Protein AF-A0A952JZ31-F1 (afdb_monomer)

pLDDT: mean 76.77, std 20.34, range [33.69, 98.12]

Mean predicted aligned error: 13.12 Å

Sequence (230 aa):
MGRYNYLLAIGGAAAIFGAVGSYTHDVPVSLFDDHVITRLIFGIIGVTALRQSGGPEVTGPQRWNIPFASFILAIELVTLAHAEGTRAWGFYAATLAFWLLAWRAVDVVLAEQAPRGRAKLLSDLAVPMIFGFTLIVLWEVLARGLQIPMVILPAPSAILGKLFTSLPILGADFLQTVQGILAGYVIGCGAGILVAILIDRVPFLQRGLLPLGNLVSALPIVGVAPIMVM

Solvent-accessible surface area (backbone atoms only — not comparable to full-atom values): 13387 Å² total; per-residue (Å²): 145,70,72,67,64,58,54,51,57,54,49,53,55,54,51,54,60,58,63,62,66,75,76,74,83,86,78,94,87,88,86,70,84,83,43,64,63,58,51,50,54,52,47,57,52,48,55,62,53,62,76,54,78,80,65,81,75,80,70,69,81,72,47,58,52,43,46,52,51,27,51,52,48,50,52,52,47,46,54,57,35,68,47,89,80,84,71,56,72,67,57,58,53,49,55,53,50,36,53,54,34,46,52,53,26,42,52,58,53,65,67,51,82,47,61,92,57,72,58,32,58,50,47,69,48,46,46,60,48,55,52,51,50,49,52,52,51,50,46,34,28,47,25,44,49,68,62,46,57,64,89,82,47,59,31,57,69,60,51,53,52,46,53,70,76,38,44,74,56,56,50,50,55,48,50,54,49,51,51,52,51,53,53,50,46,54,52,49,54,50,50,51,52,53,50,51,56,50,29,76,74,30,74,67,46,40,69,58,45,54,61,50,53,61,50,57,76,68,54,58,65,83,76,50,50,64,75,78,75,112

Foldseek 3Di:
DPPVVVVVVVVVVVVLVVVLVPVPDDDDDDDAPPCPVLVSLCVVLVVVVVVPPPDDDPDDDCLVVLLVSLVVLLVVLLVVLPDDDADDPSSVVSLVSSVVSLVSNLVSLVVPPQPPDPRVVCSVVVNVVSVVSNVLSSLQNCCSNVVPDCVVRNRPVVVVVCCVVCVVVVVVVVVVVVVVCVVCVVVVVVVVVVLVVVLVVDVVSVVVVVVVVVVVVPDDPVVCVVVVVD

Structure (mmCIF, N/CA/C/O backbone):
data_AF-A0A952JZ31-F1
#
_entry.id   AF-A0A952JZ31-F1
#
loop_
_atom_site.group_PDB
_atom_site.id
_atom_site.type_symbol
_atom_site.label_atom_id
_atom_site.label_alt_id
_atom_site.label_comp_id
_atom_site.label_asym_id
_atom_site.label_entity_id
_atom_site.label_seq_id
_atom_site.pdbx_PDB_ins_code
_atom_site.Cartn_x
_atom_site.Cartn_y
_atom_site.Cartn_z
_atom_site.occupancy
_atom_site.B_iso_or_equiv
_atom_site.auth_seq_id
_atom_site.auth_comp_id
_atom_site.auth_asym_id
_atom_site.auth_atom_id
_atom_site.pdbx_PDB_model_num
ATOM 1 N N . MET A 1 1 ? 28.100 27.878 -18.340 1.00 46.34 1 MET A N 1
ATOM 2 C CA . MET A 1 1 ? 28.323 26.510 -18.871 1.00 46.34 1 MET A CA 1
ATOM 3 C C . MET A 1 1 ? 27.117 25.594 -18.593 1.00 46.34 1 MET A C 1
ATOM 5 O O . MET A 1 1 ? 27.254 24.625 -17.868 1.00 46.34 1 MET A O 1
ATOM 9 N N . GLY A 1 2 ? 25.920 25.891 -19.130 1.00 44.25 2 GLY A N 1
ATOM 10 C CA . GLY A 1 2 ? 24.690 25.137 -18.782 1.00 44.25 2 GLY A CA 1
ATOM 11 C C . GLY A 1 2 ? 23.999 24.376 -19.924 1.00 44.25 2 GLY A C 1
ATOM 12 O O . GLY A 1 2 ? 23.434 23.315 -19.691 1.00 44.25 2 GLY A O 1
ATOM 13 N N . ARG A 1 3 ? 24.045 24.880 -21.169 1.00 38.78 3 ARG A N 1
ATOM 14 C CA . ARG A 1 3 ? 23.278 24.302 -22.299 1.00 38.78 3 ARG A CA 1
ATOM 15 C C . ARG A 1 3 ? 23.917 23.063 -22.944 1.00 38.78 3 ARG A C 1
ATOM 17 O O . ARG A 1 3 ? 23.191 22.238 -23.483 1.00 38.78 3 ARG A O 1
ATOM 24 N N . TYR A 1 4 ? 25.239 22.900 -22.861 1.00 39.75 4 TYR A N 1
ATOM 25 C CA . TYR A 1 4 ? 25.950 21.787 -23.511 1.00 39.75 4 TYR A CA 1
ATOM 26 C C . TYR A 1 4 ? 25.680 20.415 -22.863 1.00 39.75 4 TYR A C 1
ATOM 28 O O . TYR A 1 4 ? 25.644 19.409 -23.567 1.00 39.75 4 TYR A O 1
ATOM 36 N N . ASN A 1 5 ? 25.398 20.361 -21.555 1.00 42.31 5 ASN A N 1
ATOM 37 C CA . ASN A 1 5 ? 25.174 19.090 -20.851 1.00 42.31 5 ASN A CA 1
ATOM 38 C C . ASN A 1 5 ? 23.834 18.425 -21.219 1.00 42.31 5 ASN A C 1
ATOM 40 O O . ASN A 1 5 ? 23.757 17.200 -21.269 1.00 42.31 5 ASN A O 1
ATOM 44 N N . TYR A 1 6 ? 22.798 19.208 -21.537 1.00 37.25 6 TYR A N 1
ATOM 45 C CA . TYR A 1 6 ? 21.509 18.667 -21.992 1.00 37.25 6 TYR A CA 1
ATOM 46 C C . TYR A 1 6 ? 21.606 18.047 -23.392 1.00 37.25 6 TYR A C 1
ATOM 48 O O . TYR A 1 6 ? 21.018 16.999 -23.645 1.00 37.25 6 TYR A O 1
ATOM 56 N N . LEU A 1 7 ? 22.400 18.648 -24.286 1.00 33.69 7 LEU A N 1
ATOM 57 C CA . LEU A 1 7 ? 22.634 18.113 -25.632 1.00 33.69 7 LEU A CA 1
ATOM 58 C C . LEU A 1 7 ? 23.419 16.792 -25.601 1.00 33.69 7 LEU A C 1
ATOM 60 O O . LEU A 1 7 ? 23.151 15.914 -26.413 1.00 33.69 7 LEU A O 1
ATOM 64 N N . LEU A 1 8 ? 24.325 16.614 -24.634 1.00 42.69 8 LEU A N 1
ATOM 65 C CA . LEU A 1 8 ? 25.026 15.345 -24.399 1.00 42.69 8 LEU A CA 1
ATOM 66 C C . LEU A 1 8 ? 24.094 14.231 -23.893 1.00 42.69 8 LEU A C 1
ATOM 68 O O . LEU A 1 8 ? 24.208 13.097 -24.353 1.00 42.69 8 LEU A O 1
ATOM 72 N N . ALA A 1 9 ? 23.142 14.541 -23.007 1.00 39.69 9 ALA A N 1
ATOM 73 C CA . ALA A 1 9 ? 22.143 13.568 -22.552 1.00 39.69 9 ALA A CA 1
ATOM 74 C C . ALA A 1 9 ? 21.222 13.107 -23.701 1.00 39.69 9 ALA A C 1
ATOM 76 O O . ALA A 1 9 ? 20.992 11.910 -23.875 1.00 39.69 9 ALA A O 1
ATOM 77 N N . ILE A 1 10 ? 20.761 14.048 -24.535 1.00 40.97 10 ILE A N 1
ATOM 78 C CA . ILE A 1 10 ? 19.937 13.762 -25.722 1.00 40.97 10 ILE A CA 1
ATOM 79 C C . ILE A 1 10 ? 20.746 12.994 -26.785 1.00 40.97 10 ILE A C 1
ATOM 81 O O . ILE A 1 10 ? 20.253 12.021 -27.355 1.00 40.97 10 ILE A O 1
ATOM 85 N N . GLY A 1 11 ? 22.008 13.373 -27.017 1.00 37.59 11 GLY A N 1
ATOM 86 C CA . GLY A 1 11 ? 22.909 12.675 -27.940 1.00 37.59 11 GLY A CA 1
ATOM 87 C C . GLY A 1 11 ? 23.225 11.239 -27.507 1.00 37.59 11 GLY A C 1
ATOM 88 O O . GLY A 1 11 ? 23.285 10.347 -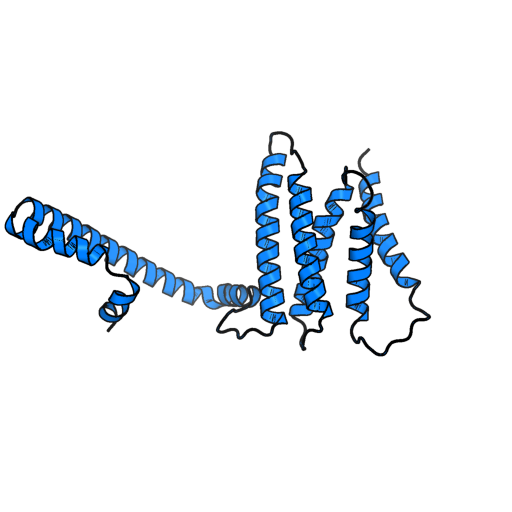28.350 1.00 37.59 11 GLY A O 1
ATOM 89 N N . GLY A 1 12 ? 23.346 10.991 -26.198 1.00 43.22 12 GLY A N 1
ATOM 90 C CA . GLY A 1 12 ? 23.489 9.645 -25.642 1.00 43.22 12 GLY A CA 1
ATOM 91 C C . GLY A 1 12 ? 22.281 8.751 -25.940 1.00 43.22 12 GLY A C 1
ATOM 92 O O . GLY A 1 12 ? 22.461 7.609 -26.354 1.00 43.22 12 GLY A O 1
ATOM 93 N N . ALA A 1 13 ? 21.060 9.281 -25.811 1.00 39.06 13 ALA A N 1
ATOM 94 C CA . ALA A 1 13 ? 19.845 8.560 -26.192 1.00 39.06 13 ALA A CA 1
ATOM 95 C C . ALA A 1 13 ? 19.803 8.260 -27.704 1.00 39.06 13 ALA A C 1
ATOM 97 O O . ALA A 1 13 ? 19.538 7.126 -28.100 1.00 39.06 13 ALA A O 1
ATOM 98 N N . ALA A 1 14 ? 20.137 9.236 -28.556 1.00 36.53 14 ALA A N 1
ATOM 99 C CA . ALA A 1 14 ? 20.157 9.053 -30.011 1.00 36.53 14 ALA A CA 1
ATOM 100 C C . ALA A 1 14 ? 21.187 8.000 -30.478 1.00 36.53 14 ALA A C 1
ATOM 102 O O . ALA A 1 14 ? 20.899 7.210 -31.377 1.00 36.53 14 ALA A O 1
ATOM 103 N N . ALA A 1 15 ? 22.362 7.938 -29.842 1.00 43.56 15 ALA A N 1
ATOM 104 C CA . ALA A 1 15 ? 23.385 6.935 -30.149 1.00 43.56 15 ALA A CA 1
ATOM 105 C C . ALA A 1 15 ? 22.935 5.497 -29.821 1.00 43.56 15 ALA A C 1
ATOM 107 O O . ALA A 1 15 ? 23.296 4.564 -30.540 1.00 43.56 15 ALA A O 1
ATOM 108 N N . ILE A 1 16 ? 22.115 5.317 -28.777 1.00 45.03 16 ILE A N 1
ATOM 109 C CA . ILE A 1 16 ? 21.536 4.015 -28.410 1.00 45.03 16 ILE A CA 1
ATOM 110 C C . ILE A 1 16 ? 20.554 3.540 -29.492 1.00 45.03 16 ILE A C 1
ATOM 112 O O . ILE A 1 16 ? 20.648 2.395 -29.928 1.00 45.03 16 ILE A O 1
ATOM 116 N N . PHE A 1 17 ? 19.682 4.423 -29.997 1.00 41.56 17 PHE A N 1
ATOM 117 C CA . PHE A 1 17 ? 18.794 4.101 -31.125 1.00 41.56 17 PHE A CA 1
ATOM 118 C C . PHE A 1 17 ? 19.568 3.758 -32.410 1.00 41.56 17 PHE A C 1
ATOM 120 O O . PHE A 1 17 ? 19.206 2.814 -33.109 1.00 41.56 17 PHE A O 1
ATOM 127 N N . GLY A 1 18 ? 20.652 4.482 -32.712 1.00 35.09 18 GLY A N 1
ATOM 128 C CA . GLY A 1 18 ? 21.471 4.226 -33.903 1.00 35.09 18 GLY A CA 1
ATOM 129 C C . GLY A 1 18 ? 22.189 2.871 -33.882 1.00 35.09 18 GLY A C 1
ATOM 130 O O . GLY A 1 18 ? 22.209 2.172 -34.892 1.00 35.09 18 GLY A O 1
ATOM 131 N N . ALA A 1 19 ? 22.736 2.470 -32.729 1.00 42.44 19 ALA A N 1
ATOM 132 C CA . ALA A 1 19 ? 23.439 1.194 -32.579 1.00 42.44 19 ALA A CA 1
ATOM 133 C C . ALA A 1 19 ? 22.511 -0.033 -32.647 1.00 42.44 19 ALA A C 1
ATOM 135 O O . ALA A 1 19 ? 22.967 -1.123 -32.974 1.00 42.44 19 ALA A O 1
ATOM 136 N N . VAL A 1 20 ? 21.217 0.133 -32.358 1.00 42.31 20 VAL A N 1
ATOM 137 C CA . VAL A 1 20 ? 20.205 -0.930 -32.466 1.00 42.31 20 VAL A CA 1
ATOM 138 C C . VAL A 1 20 ? 19.903 -1.297 -33.925 1.00 42.31 20 VAL A C 1
ATOM 140 O O . VAL A 1 20 ? 19.651 -2.463 -34.221 1.00 42.31 20 VAL A O 1
ATOM 143 N N . GLY A 1 21 ? 19.963 -0.336 -34.853 1.00 35.09 21 GLY A N 1
ATOM 144 C CA . GLY A 1 21 ? 19.580 -0.560 -36.251 1.00 35.09 21 GLY A CA 1
ATOM 145 C C . GLY A 1 21 ? 20.545 -1.433 -37.065 1.00 35.09 21 GLY A C 1
ATOM 146 O O . GLY A 1 21 ? 20.122 -2.048 -38.041 1.00 35.09 21 GLY A O 1
ATOM 147 N N . SER A 1 22 ? 21.823 -1.509 -36.683 1.00 40.97 22 SER A N 1
ATOM 148 C CA . SER A 1 22 ? 22.900 -2.068 -37.520 1.00 40.97 22 SER A CA 1
ATOM 149 C C . SER A 1 22 ? 23.252 -3.545 -37.280 1.00 40.97 22 SER A C 1
ATOM 151 O O . SER A 1 22 ? 24.007 -4.105 -38.067 1.00 40.97 22 SER A O 1
ATOM 153 N N . TYR A 1 23 ? 22.690 -4.206 -36.261 1.00 40.47 23 TYR A N 1
ATOM 154 C CA . TYR A 1 23 ? 22.904 -5.646 -35.988 1.00 40.47 23 TYR A CA 1
ATOM 155 C C . TYR A 1 23 ? 21.787 -6.551 -36.547 1.00 40.47 23 TYR A C 1
ATOM 157 O O . TYR A 1 23 ? 21.600 -7.680 -36.100 1.00 40.47 23 TYR A O 1
ATOM 165 N N . THR A 1 24 ? 21.001 -6.046 -37.496 1.00 41.25 24 THR A N 1
ATOM 166 C CA . THR A 1 24 ? 19.682 -6.585 -37.864 1.00 41.25 24 THR A CA 1
ATOM 167 C C . THR A 1 24 ? 19.683 -7.671 -38.947 1.00 41.25 24 THR A C 1
ATOM 169 O O . THR A 1 24 ? 18.610 -8.183 -39.253 1.00 41.25 24 THR A O 1
ATOM 172 N N . HIS A 1 25 ? 20.835 -8.036 -39.527 1.00 39.69 25 HIS A N 1
ATOM 173 C CA . HIS A 1 25 ? 20.850 -8.729 -40.826 1.00 39.69 25 HIS A CA 1
ATOM 174 C C . HIS A 1 25 ? 21.176 -10.241 -40.845 1.00 39.69 25 HIS A C 1
ATOM 176 O O . HIS A 1 25 ? 20.722 -10.903 -41.774 1.00 39.69 25 HIS A O 1
ATOM 182 N N . ASP A 1 26 ? 21.896 -10.806 -39.858 1.00 36.84 26 ASP A N 1
ATOM 183 C CA . ASP A 1 26 ? 22.575 -12.119 -40.025 1.00 36.84 26 ASP A CA 1
ATOM 184 C C . ASP A 1 26 ? 22.479 -13.114 -38.831 1.00 36.84 26 ASP A C 1
ATOM 186 O O . ASP A 1 26 ? 23.427 -13.854 -38.563 1.00 36.84 26 ASP A O 1
ATOM 190 N N . VAL A 1 27 ? 21.365 -13.180 -38.080 1.00 40.81 27 VAL A N 1
ATOM 191 C CA . VAL A 1 27 ? 21.215 -14.147 -36.955 1.00 40.81 27 VAL A CA 1
ATOM 192 C C . VAL A 1 27 ? 19.938 -15.007 -37.070 1.00 40.81 27 VAL A C 1
ATOM 194 O O . VAL A 1 27 ? 18.848 -14.440 -37.120 1.00 40.81 27 VAL A O 1
ATOM 197 N N . PRO A 1 28 ? 20.021 -16.361 -37.063 1.00 34.28 28 PRO A N 1
ATOM 198 C CA . PRO A 1 28 ? 18.848 -17.240 -37.179 1.00 34.28 28 PRO A CA 1
ATOM 199 C C . PRO A 1 28 ? 17.930 -17.260 -35.940 1.00 34.28 28 PRO A C 1
ATOM 201 O O . PRO A 1 28 ? 18.384 -17.149 -34.800 1.00 34.28 28 PRO A O 1
ATOM 204 N N . VAL A 1 29 ? 16.628 -17.472 -36.170 1.00 48.34 29 VAL A N 1
ATOM 205 C CA . VAL A 1 29 ? 15.534 -17.231 -35.207 1.00 48.34 29 VAL A CA 1
ATOM 206 C C . VAL A 1 29 ? 14.649 -18.483 -35.068 1.00 48.34 29 VAL A C 1
ATOM 208 O O . VAL A 1 29 ? 13.833 -18.732 -35.949 1.00 48.34 29 VAL A O 1
ATOM 211 N N . SER A 1 30 ? 14.842 -19.328 -34.038 1.00 41.44 30 SER A N 1
ATOM 212 C CA . SER A 1 30 ? 14.025 -20.562 -33.874 1.00 41.44 30 SER A CA 1
ATOM 213 C C . SER A 1 30 ? 14.062 -21.270 -32.498 1.00 41.44 30 SER A C 1
ATOM 215 O O . SER A 1 30 ? 13.906 -22.488 -32.426 1.00 41.44 30 SER A O 1
ATOM 217 N N . LEU A 1 31 ? 14.270 -20.559 -31.383 1.00 40.47 31 LEU A N 1
ATOM 218 C CA . LEU A 1 31 ? 14.173 -21.186 -30.044 1.00 40.47 31 LEU A CA 1
ATOM 219 C C . LEU A 1 31 ? 13.672 -20.235 -28.941 1.00 40.47 31 LEU A C 1
ATOM 221 O O . LEU A 1 31 ? 13.845 -20.515 -27.756 1.00 40.47 31 LEU A O 1
ATOM 225 N N . PHE A 1 32 ? 13.143 -19.070 -29.327 1.00 45.34 32 PHE A N 1
ATOM 226 C CA . PHE A 1 32 ? 12.963 -17.905 -28.463 1.00 45.34 32 PHE A CA 1
ATOM 227 C C . PHE A 1 32 ? 12.079 -16.861 -29.159 1.00 45.34 32 PHE A C 1
ATOM 229 O O . PHE A 1 32 ? 12.572 -15.888 -29.732 1.00 45.34 32 PHE A O 1
ATOM 236 N N . ASP A 1 33 ? 10.769 -17.005 -29.072 1.00 45.84 33 ASP A N 1
ATOM 237 C CA . ASP A 1 33 ? 9.827 -16.212 -29.858 1.00 45.84 33 ASP A CA 1
ATOM 238 C C . ASP A 1 33 ? 8.667 -15.845 -28.912 1.00 45.84 33 ASP A C 1
ATOM 240 O O . ASP A 1 33 ? 8.124 -16.739 -28.270 1.00 45.84 33 ASP A O 1
ATOM 244 N N . ASP A 1 34 ? 8.336 -14.578 -28.622 1.00 54.47 34 ASP A N 1
ATOM 245 C CA . ASP A 1 34 ? 8.605 -13.276 -29.278 1.00 54.47 34 ASP A CA 1
ATOM 246 C C . ASP A 1 34 ? 9.883 -12.493 -28.840 1.00 54.47 34 ASP A C 1
ATOM 248 O O . ASP A 1 34 ? 9.870 -11.267 -28.692 1.00 54.47 34 ASP A O 1
ATOM 252 N N . HIS A 1 35 ? 11.023 -13.141 -28.575 1.00 49.28 35 HIS A N 1
ATOM 253 C CA . HIS A 1 35 ? 12.102 -12.575 -27.734 1.00 49.28 35 HIS A CA 1
ATOM 254 C C . HIS A 1 35 ? 12.907 -11.380 -28.303 1.00 49.28 35 HIS A C 1
ATOM 256 O O . HIS A 1 35 ? 13.889 -10.966 -27.681 1.00 49.28 35 HIS A O 1
ATOM 262 N N . VAL A 1 36 ? 12.540 -10.794 -29.445 1.00 48.22 36 VAL A N 1
ATOM 263 C CA . VAL A 1 36 ? 13.267 -9.665 -30.064 1.00 48.22 36 VAL A CA 1
ATOM 264 C C . VAL A 1 36 ? 13.227 -8.411 -29.181 1.00 48.22 36 VAL A C 1
ATOM 266 O O . VAL A 1 36 ? 14.268 -7.810 -28.913 1.00 48.22 36 VAL A O 1
ATOM 269 N N . ILE A 1 37 ? 12.049 -8.057 -28.659 1.00 47.81 37 ILE A N 1
ATOM 270 C CA . ILE A 1 37 ? 11.860 -6.871 -27.807 1.00 47.81 37 ILE A CA 1
ATOM 271 C C . ILE A 1 37 ? 12.579 -7.067 -26.466 1.00 47.81 37 ILE A C 1
ATOM 273 O O . ILE A 1 37 ? 13.391 -6.239 -26.060 1.00 47.81 37 ILE A O 1
ATOM 277 N N . THR A 1 38 ? 12.392 -8.225 -25.826 1.00 51.25 38 THR A N 1
ATOM 278 C CA . THR A 1 38 ? 13.095 -8.578 -24.584 1.00 51.25 38 THR A CA 1
ATOM 279 C C . THR A 1 38 ? 14.619 -8.516 -24.749 1.00 51.25 38 THR A C 1
ATOM 281 O O . THR A 1 38 ? 15.303 -7.953 -23.896 1.00 51.25 38 THR A O 1
ATOM 284 N N . ARG A 1 39 ? 15.172 -9.019 -25.862 1.00 54.88 39 ARG A N 1
ATOM 285 C CA . ARG A 1 39 ? 16.619 -8.970 -26.145 1.00 54.88 39 ARG A CA 1
ATOM 286 C C . ARG A 1 39 ? 17.158 -7.545 -26.315 1.00 54.88 39 ARG A C 1
ATOM 288 O O . ARG A 1 39 ? 18.274 -7.287 -25.872 1.00 54.88 39 ARG A O 1
ATOM 295 N N . LEU A 1 40 ? 16.382 -6.617 -26.881 1.00 50.50 40 LEU A N 1
ATOM 296 C CA . LEU A 1 40 ? 16.771 -5.203 -26.988 1.00 50.50 40 LEU A CA 1
ATOM 297 C C . LEU A 1 40 ? 16.839 -4.509 -25.623 1.00 50.50 40 LEU A C 1
ATOM 299 O O . LEU A 1 40 ? 17.824 -3.833 -25.322 1.00 50.50 40 LEU A O 1
ATOM 303 N N . ILE A 1 41 ? 15.840 -4.742 -24.772 1.00 50.69 41 ILE A N 1
ATOM 304 C CA . ILE A 1 41 ? 15.756 -4.178 -23.418 1.00 50.69 41 ILE A CA 1
ATOM 305 C C . ILE A 1 41 ? 16.929 -4.670 -22.558 1.00 50.69 41 ILE A C 1
ATOM 307 O O . ILE A 1 41 ? 17.660 -3.870 -21.968 1.00 50.69 41 ILE A O 1
ATOM 311 N N . PHE A 1 42 ? 17.175 -5.985 -22.552 1.00 54.19 42 PHE A N 1
ATOM 312 C CA . PHE A 1 42 ? 18.329 -6.577 -21.871 1.00 54.19 42 PHE A CA 1
ATOM 313 C C . PHE A 1 42 ? 19.671 -6.130 -22.462 1.00 54.19 42 PHE A C 1
ATOM 315 O O . PHE A 1 42 ? 20.638 -5.999 -21.715 1.00 54.19 42 PHE A O 1
ATOM 322 N N . GLY A 1 43 ? 19.743 -5.850 -23.766 1.00 56.81 43 GLY A N 1
ATOM 323 C CA . GLY A 1 43 ? 20.933 -5.288 -24.404 1.00 56.81 43 GLY A CA 1
ATOM 324 C C . GLY A 1 43 ? 21.259 -3.882 -23.889 1.00 56.81 43 GLY A C 1
ATOM 325 O O . GLY A 1 43 ? 22.376 -3.632 -23.442 1.00 56.81 43 GLY A O 1
ATOM 326 N N . ILE A 1 44 ? 20.279 -2.974 -23.877 1.00 54.12 44 ILE A N 1
ATOM 327 C CA . ILE A 1 44 ? 20.464 -1.579 -23.437 1.00 54.12 44 ILE A CA 1
ATOM 328 C C . ILE A 1 44 ? 20.764 -1.506 -21.932 1.00 54.12 44 ILE A C 1
ATOM 330 O O . ILE A 1 44 ? 21.667 -0.779 -21.505 1.00 54.12 44 ILE A O 1
ATOM 334 N N . ILE A 1 45 ? 20.057 -2.293 -21.121 1.00 55.72 45 ILE A N 1
ATOM 335 C CA . ILE A 1 45 ? 20.240 -2.336 -19.665 1.00 55.72 45 ILE A CA 1
ATOM 336 C C . ILE A 1 45 ? 21.533 -3.062 -19.282 1.00 55.72 45 ILE A C 1
ATOM 338 O O . ILE A 1 45 ? 22.283 -2.583 -18.433 1.00 55.72 45 ILE A O 1
ATOM 342 N N . GLY A 1 46 ? 21.852 -4.170 -19.953 1.00 55.19 46 GLY A N 1
ATOM 343 C CA . GLY A 1 46 ? 23.099 -4.904 -19.754 1.00 55.19 46 GLY A CA 1
ATOM 344 C C . GLY A 1 46 ? 24.321 -4.061 -20.115 1.00 55.19 46 GLY A C 1
ATOM 345 O O . GLY A 1 46 ? 25.251 -3.964 -19.319 1.00 55.19 46 GLY A O 1
ATOM 346 N N . VAL A 1 47 ? 24.307 -3.380 -21.266 1.00 53.22 47 VAL A N 1
ATOM 347 C CA . VAL A 1 47 ? 25.425 -2.525 -21.704 1.00 53.22 47 VAL A CA 1
ATOM 348 C C . VAL A 1 47 ? 25.588 -1.289 -20.816 1.00 53.22 47 VAL A C 1
ATOM 350 O O . VAL A 1 47 ? 26.720 -0.885 -20.556 1.00 53.22 47 VAL A O 1
ATOM 353 N N . THR A 1 48 ? 24.505 -0.692 -20.306 1.00 52.12 48 THR A N 1
ATOM 354 C CA . THR A 1 48 ? 24.618 0.466 -19.397 1.00 52.12 48 THR A CA 1
ATOM 355 C C . THR A 1 48 ? 25.044 0.079 -17.978 1.00 52.12 48 THR A C 1
ATOM 357 O O . THR A 1 48 ? 25.819 0.821 -17.374 1.00 52.12 48 THR A O 1
ATOM 360 N N . ALA A 1 49 ? 24.635 -1.089 -17.471 1.00 51.03 49 ALA A N 1
ATOM 361 C CA . ALA A 1 49 ? 25.051 -1.595 -16.162 1.00 51.03 49 ALA A CA 1
ATOM 362 C C . ALA A 1 49 ? 26.485 -2.170 -16.157 1.00 51.03 49 ALA A C 1
ATOM 364 O O . ALA A 1 49 ? 27.278 -1.845 -15.272 1.00 51.03 49 ALA A O 1
ATOM 365 N N . LEU A 1 50 ? 26.863 -2.981 -17.155 1.00 47.94 50 LEU A N 1
ATOM 366 C CA . LEU A 1 50 ? 28.188 -3.625 -17.216 1.00 47.94 50 LEU A CA 1
ATOM 367 C C . LEU A 1 50 ? 29.327 -2.634 -17.478 1.00 47.94 50 LEU A C 1
ATOM 369 O O . LEU A 1 50 ? 30.453 -2.859 -17.042 1.00 47.94 50 LEU A O 1
ATOM 373 N N . ARG A 1 51 ? 29.058 -1.494 -18.129 1.00 49.34 51 ARG A N 1
ATOM 374 C CA . ARG A 1 51 ? 30.081 -0.453 -18.336 1.00 49.34 51 ARG A CA 1
ATOM 375 C C . ARG A 1 51 ? 30.406 0.354 -17.070 1.00 49.34 51 ARG A C 1
ATOM 377 O O . ARG A 1 51 ? 31.284 1.210 -17.122 1.00 49.34 51 ARG A O 1
ATOM 384 N N . GLN A 1 52 ? 29.717 0.091 -15.955 1.00 50.03 52 GLN A N 1
ATOM 385 C CA . GLN A 1 52 ? 29.937 0.738 -14.657 1.00 50.03 52 GLN A CA 1
ATOM 386 C C . GLN A 1 52 ? 30.546 -0.195 -13.596 1.00 50.03 52 GLN A C 1
ATOM 388 O O . GLN A 1 52 ? 30.973 0.281 -12.549 1.00 50.03 52 GLN A O 1
ATOM 393 N N . SER A 1 53 ? 30.666 -1.503 -13.846 1.00 44.12 53 SER A N 1
ATOM 394 C CA . SER A 1 53 ? 31.243 -2.462 -12.887 1.00 44.12 53 SER A CA 1
ATOM 395 C C . SER A 1 53 ? 32.781 -2.542 -12.921 1.00 44.12 53 SER A C 1
ATOM 397 O O . SER A 1 53 ? 33.341 -3.592 -12.615 1.00 44.12 53 SER A O 1
ATOM 399 N N . GLY A 1 54 ? 33.472 -1.471 -13.333 1.00 39.72 54 GLY A N 1
ATOM 400 C CA . GLY A 1 54 ? 34.919 -1.493 -13.608 1.00 39.72 54 GLY A CA 1
ATOM 401 C C . GLY A 1 54 ? 35.672 -0.167 -13.434 1.00 39.72 54 GLY A C 1
ATOM 402 O O . GLY A 1 54 ? 36.779 -0.041 -13.947 1.00 39.72 54 GLY A O 1
ATOM 403 N N . GLY A 1 55 ? 35.101 0.828 -12.749 1.00 37.59 55 GLY A N 1
ATOM 404 C CA . GLY A 1 55 ? 35.745 2.127 -12.512 1.00 37.59 55 GLY A CA 1
ATOM 405 C C . GLY A 1 55 ? 35.076 2.910 -11.374 1.00 37.59 55 GLY A C 1
ATOM 406 O O . GLY A 1 55 ? 33.953 2.570 -11.000 1.00 37.59 55 GLY A O 1
ATOM 407 N N . PRO A 1 56 ? 35.761 3.909 -10.784 1.00 47.69 56 PRO A N 1
ATOM 408 C CA . PRO A 1 56 ? 35.316 4.571 -9.559 1.00 47.69 56 PRO A CA 1
ATOM 409 C C . PRO A 1 56 ? 34.024 5.377 -9.753 1.00 47.69 56 PRO A C 1
ATOM 411 O O . PRO A 1 56 ? 33.759 5.869 -10.846 1.00 47.69 56 PRO A O 1
ATOM 414 N N . GLU A 1 57 ? 33.264 5.486 -8.658 1.00 54.50 57 GLU A N 1
ATOM 415 C CA . GLU A 1 57 ? 32.027 6.253 -8.426 1.00 54.50 57 GLU A CA 1
ATOM 416 C C . GLU A 1 57 ? 31.438 7.031 -9.619 1.00 54.50 57 GLU A C 1
ATOM 418 O O . GLU A 1 57 ? 32.033 7.987 -10.125 1.00 54.50 57 GLU A O 1
ATOM 423 N N . VAL A 1 58 ? 30.189 6.699 -9.985 1.00 54.44 58 VAL A N 1
ATOM 424 C CA . VAL A 1 58 ? 29.404 7.400 -11.018 1.00 54.44 58 VAL A CA 1
ATOM 425 C C . VAL A 1 58 ? 29.112 8.840 -10.573 1.00 54.44 58 VAL A C 1
ATOM 427 O O . VAL A 1 58 ? 28.083 9.160 -9.978 1.00 54.44 58 VAL A O 1
ATOM 430 N N . THR A 1 59 ? 30.061 9.722 -10.860 1.00 54.91 59 THR A N 1
ATOM 431 C CA . THR A 1 59 ? 30.103 11.107 -10.401 1.00 54.91 59 THR A CA 1
ATOM 432 C C . THR A 1 59 ? 29.649 12.062 -11.505 1.00 54.91 59 THR A C 1
ATOM 434 O O . THR A 1 59 ? 29.906 11.866 -12.692 1.00 54.91 59 THR A O 1
ATOM 437 N N . GLY A 1 60 ? 28.925 13.116 -11.120 1.00 64.44 60 GLY A N 1
ATOM 438 C CA . GLY A 1 60 ? 28.340 14.078 -12.060 1.00 64.44 60 GLY A CA 1
ATOM 439 C C . GLY A 1 60 ? 26.957 13.674 -12.606 1.00 64.44 60 GLY A C 1
ATOM 440 O O . GLY A 1 60 ? 26.299 12.791 -12.055 1.00 64.44 60 GLY A O 1
ATOM 441 N N . PRO A 1 61 ? 26.464 14.344 -13.669 1.00 64.81 61 PRO A N 1
ATOM 442 C CA . PRO A 1 61 ? 25.062 14.257 -14.099 1.00 64.81 61 PRO A CA 1
ATOM 443 C C . PRO A 1 61 ? 24.651 12.882 -14.645 1.00 64.81 61 PRO A C 1
ATOM 445 O O . PRO A 1 61 ? 23.468 12.558 -14.643 1.00 64.81 61 PRO A O 1
ATOM 448 N N . GLN A 1 62 ? 25.610 12.057 -15.071 1.00 65.12 62 GLN A N 1
ATOM 449 C CA . GLN A 1 62 ? 25.354 10.751 -15.685 1.00 65.12 62 GLN A CA 1
ATOM 450 C C . GLN A 1 62 ? 24.806 9.701 -14.698 1.00 65.12 62 GLN A C 1
ATOM 452 O O . GLN A 1 62 ? 24.288 8.669 -15.123 1.00 65.12 62 GLN A O 1
ATOM 457 N N . ARG A 1 63 ? 24.841 9.979 -13.385 1.00 68.69 63 ARG A N 1
ATOM 458 C CA . ARG A 1 63 ? 24.229 9.132 -12.347 1.00 68.69 63 ARG A CA 1
ATOM 459 C C . ARG A 1 63 ? 22.708 9.015 -12.472 1.00 68.69 63 ARG A C 1
ATOM 461 O O . ARG A 1 63 ? 22.150 7.959 -12.189 1.00 68.69 63 ARG A O 1
ATOM 468 N N . TRP A 1 64 ? 22.047 10.049 -12.999 1.00 73.62 64 TRP A N 1
ATOM 469 C CA . TRP A 1 64 ? 20.596 10.060 -13.224 1.00 73.62 64 TRP A CA 1
ATOM 470 C C . TRP A 1 64 ? 20.130 9.089 -14.322 1.00 73.62 64 TRP A C 1
ATOM 472 O O . TRP A 1 64 ? 18.937 8.810 -14.424 1.00 73.62 64 TRP A O 1
ATOM 482 N N . ASN A 1 65 ? 21.051 8.500 -15.094 1.00 75.19 65 ASN A N 1
ATOM 483 C CA . ASN A 1 65 ? 20.716 7.474 -16.081 1.00 75.19 65 ASN A CA 1
ATOM 484 C C . ASN A 1 65 ? 20.119 6.210 -15.435 1.00 75.19 65 ASN A C 1
ATOM 486 O O . ASN A 1 65 ? 19.276 5.571 -16.053 1.00 75.19 65 ASN A O 1
ATOM 490 N N . ILE A 1 66 ? 20.524 5.854 -14.208 1.00 75.81 66 ILE A N 1
ATOM 491 C CA . ILE A 1 66 ? 20.049 4.645 -13.511 1.00 75.81 66 ILE A CA 1
ATOM 492 C C . ILE A 1 66 ? 18.567 4.763 -13.104 1.00 75.81 66 ILE A C 1
ATOM 494 O O . ILE A 1 66 ? 17.781 3.925 -13.555 1.00 75.81 66 ILE A O 1
ATOM 498 N N . PRO A 1 67 ? 18.125 5.792 -12.341 1.00 80.00 67 PRO A N 1
ATOM 499 C CA . PRO A 1 67 ? 16.701 5.980 -12.055 1.00 80.00 67 PRO A CA 1
ATOM 500 C C . PRO A 1 67 ? 15.868 6.135 -13.333 1.00 80.00 67 PRO A C 1
ATOM 502 O O . PRO A 1 67 ? 14.786 5.558 -13.417 1.00 80.00 67 PRO A O 1
ATOM 505 N N . PHE A 1 68 ? 16.382 6.821 -14.360 1.00 78.00 68 PHE A N 1
ATOM 506 C CA . PHE A 1 68 ? 15.667 6.987 -15.627 1.00 78.00 68 PHE A CA 1
ATOM 507 C C . PHE A 1 68 ? 15.486 5.661 -16.391 1.00 78.00 68 PHE A C 1
ATOM 509 O O . PHE A 1 68 ? 14.382 5.359 -16.840 1.00 78.00 68 PHE A O 1
ATOM 516 N N . ALA A 1 69 ? 16.527 4.825 -16.474 1.00 75.94 69 ALA A N 1
ATOM 517 C CA . ALA A 1 69 ? 16.441 3.498 -17.084 1.00 75.94 69 ALA A CA 1
ATOM 518 C C . ALA A 1 69 ? 15.511 2.556 -16.301 1.00 75.94 69 ALA A C 1
ATOM 520 O O . ALA A 1 69 ? 14.719 1.838 -16.908 1.00 75.94 69 ALA A O 1
ATOM 521 N N . SER A 1 70 ? 15.546 2.600 -14.961 1.00 81.81 70 SER A N 1
ATOM 522 C CA . SER A 1 70 ? 14.620 1.822 -14.125 1.00 81.81 70 SER A CA 1
ATOM 523 C C . SER A 1 70 ? 13.158 2.234 -14.349 1.00 81.81 70 SER A C 1
ATOM 525 O O . SER A 1 70 ? 12.284 1.375 -14.423 1.00 81.81 70 SER A O 1
ATOM 527 N N . PHE A 1 71 ? 12.893 3.531 -14.542 1.00 84.00 71 PHE A N 1
ATOM 528 C CA . PHE A 1 71 ? 11.556 4.059 -14.808 1.00 84.00 71 PHE A CA 1
ATOM 529 C C . PHE A 1 71 ? 11.033 3.681 -16.203 1.00 84.00 71 PHE A C 1
ATOM 531 O O . PHE A 1 71 ? 9.869 3.310 -16.335 1.00 84.00 71 PHE A O 1
ATOM 538 N N . ILE A 1 72 ? 11.885 3.705 -17.235 1.00 79.81 72 ILE A N 1
ATOM 539 C CA . ILE A 1 72 ? 11.515 3.212 -18.573 1.00 79.81 72 ILE A CA 1
ATOM 540 C C . ILE A 1 72 ? 11.171 1.720 -18.513 1.00 79.81 72 ILE A C 1
ATOM 542 O O . ILE A 1 72 ? 10.097 1.329 -18.971 1.00 79.81 72 ILE A O 1
ATOM 546 N N . LEU A 1 73 ? 12.021 0.904 -17.877 1.00 80.69 73 LEU A N 1
ATOM 547 C CA . LEU A 1 73 ? 11.761 -0.529 -17.727 1.00 80.69 73 LEU A CA 1
ATOM 548 C C . LEU A 1 73 ? 10.471 -0.803 -16.933 1.00 80.69 73 LEU A C 1
ATOM 550 O O . LEU A 1 73 ? 9.746 -1.738 -17.261 1.00 80.69 73 LEU A O 1
ATOM 554 N N . ALA A 1 74 ? 10.151 0.018 -15.926 1.00 86.88 74 ALA A N 1
ATOM 555 C CA . ALA A 1 74 ? 8.892 -0.076 -15.187 1.00 86.88 74 ALA A CA 1
ATOM 556 C C . ALA A 1 74 ? 7.671 0.092 -16.104 1.00 86.88 74 ALA A C 1
ATOM 558 O O . ALA A 1 74 ? 6.753 -0.726 -16.058 1.00 86.88 74 ALA A O 1
ATOM 559 N N . ILE A 1 75 ? 7.665 1.130 -16.950 1.00 83.38 75 ILE A N 1
ATOM 560 C CA . ILE A 1 75 ? 6.584 1.376 -17.917 1.00 83.38 75 ILE A CA 1
ATOM 561 C C . ILE A 1 75 ? 6.461 0.186 -18.869 1.00 83.38 75 ILE A C 1
ATOM 563 O O . ILE A 1 75 ? 5.369 -0.345 -19.059 1.00 83.38 75 ILE A O 1
ATOM 567 N N . GLU A 1 76 ? 7.579 -0.261 -19.431 1.00 81.75 76 GLU A N 1
ATOM 568 C CA . GLU A 1 76 ? 7.615 -1.339 -20.414 1.00 81.75 76 GLU A CA 1
ATOM 569 C C . GLU A 1 76 ? 7.101 -2.662 -19.820 1.00 81.75 76 GLU A C 1
ATOM 571 O O . GLU A 1 76 ? 6.185 -3.273 -20.373 1.00 81.75 76 GLU A O 1
ATOM 576 N N . LEU A 1 77 ? 7.560 -3.038 -18.620 1.00 84.56 77 LEU A N 1
ATOM 577 C CA . LEU A 1 77 ? 7.037 -4.188 -17.876 1.00 84.56 77 LEU A CA 1
ATOM 578 C C . LEU A 1 77 ? 5.541 -4.074 -17.573 1.00 84.56 77 LEU A C 1
ATOM 580 O O . LEU A 1 77 ? 4.829 -5.066 -17.711 1.00 84.56 77 LEU A O 1
ATOM 584 N N . VAL A 1 78 ? 5.041 -2.895 -17.188 1.00 88.88 78 VAL A N 1
ATOM 585 C CA . VAL A 1 78 ? 3.607 -2.685 -16.930 1.00 88.88 78 VAL A CA 1
ATOM 586 C C . VAL A 1 78 ? 2.791 -2.815 -18.218 1.00 88.88 78 VAL A C 1
ATOM 588 O O . VAL A 1 78 ? 1.744 -3.462 -18.192 1.00 88.88 78 VAL A O 1
ATOM 591 N N . THR A 1 79 ? 3.263 -2.277 -19.350 1.00 84.50 79 THR A N 1
ATOM 592 C CA . THR A 1 79 ? 2.580 -2.442 -20.648 1.00 84.50 79 THR A CA 1
ATOM 593 C C . THR A 1 79 ? 2.545 -3.905 -21.089 1.00 84.50 79 THR A C 1
ATOM 595 O O . THR A 1 79 ? 1.475 -4.413 -21.426 1.00 84.50 79 THR A O 1
ATOM 598 N N . LEU A 1 80 ? 3.666 -4.627 -20.974 1.00 82.88 80 LEU A N 1
ATOM 599 C CA . LEU A 1 80 ? 3.730 -6.066 -21.233 1.00 82.88 80 LEU A CA 1
ATOM 600 C C . LEU A 1 80 ? 2.829 -6.855 -20.275 1.00 82.88 80 LEU A C 1
ATOM 602 O O . LEU A 1 80 ? 2.159 -7.786 -20.704 1.00 82.88 80 LEU A O 1
ATOM 606 N N . ALA A 1 81 ? 2.750 -6.470 -18.998 1.00 87.12 81 ALA A N 1
ATOM 607 C CA . ALA A 1 81 ? 1.873 -7.103 -18.015 1.00 87.12 81 ALA A CA 1
ATOM 608 C C . ALA A 1 81 ? 0.376 -6.902 -18.320 1.00 87.12 81 ALA A C 1
ATOM 610 O O . ALA A 1 81 ? -0.433 -7.731 -17.898 1.00 87.12 81 ALA A O 1
ATOM 611 N N . HIS A 1 82 ? 0.008 -5.845 -19.053 1.00 86.56 82 HIS A 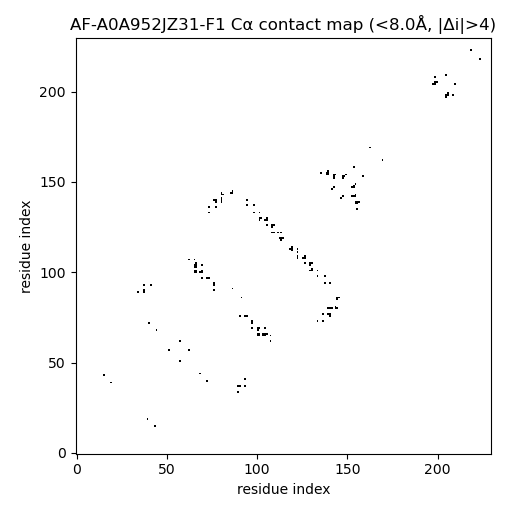N 1
ATOM 612 C CA . HIS A 1 82 ? -1.362 -5.577 -19.502 1.00 86.56 82 HIS A CA 1
ATOM 613 C C . HIS A 1 82 ? -1.734 -6.269 -20.821 1.00 86.56 82 HIS A C 1
ATOM 615 O O . HIS A 1 82 ? -2.915 -6.541 -21.020 1.00 86.56 82 HIS A O 1
ATOM 621 N N . ALA A 1 83 ? -0.769 -6.560 -21.699 1.00 83.12 83 ALA A N 1
ATOM 622 C CA . ALA A 1 83 ? -1.015 -7.274 -22.953 1.00 83.12 83 ALA A CA 1
ATOM 623 C C . ALA A 1 83 ? -1.564 -8.689 -22.701 1.00 83.12 83 ALA A C 1
ATOM 625 O O . ALA A 1 83 ? -1.172 -9.345 -21.737 1.00 83.12 83 ALA A O 1
ATOM 626 N N . GLU A 1 84 ? -2.443 -9.204 -23.554 1.00 74.75 84 GLU A N 1
ATOM 627 C CA . GLU A 1 84 ? -2.975 -10.564 -23.386 1.00 74.75 84 GLU A CA 1
ATOM 628 C C . GLU A 1 84 ? -1.891 -11.638 -23.627 1.00 74.75 84 GLU A C 1
ATOM 630 O O . GLU A 1 84 ? -0.897 -11.393 -24.310 1.00 74.75 84 GLU A O 1
ATOM 635 N N . GLY A 1 85 ? -2.055 -12.825 -23.030 1.00 75.56 85 GLY A N 1
ATOM 636 C CA . GLY A 1 85 ? -1.147 -13.970 -23.204 1.00 75.56 85 GLY A CA 1
ATOM 637 C C . GLY A 1 85 ? -0.339 -14.387 -21.965 1.00 75.56 85 GLY A C 1
ATOM 638 O O . GLY A 1 85 ? -0.262 -13.686 -20.955 1.00 75.56 85 GLY A O 1
ATOM 639 N N . THR A 1 86 ? 0.257 -15.578 -22.040 1.00 76.00 86 THR A N 1
ATOM 640 C CA . THR A 1 86 ? 1.130 -16.160 -21.005 1.00 76.00 86 THR A CA 1
ATOM 641 C C . THR A 1 86 ? 2.526 -15.540 -21.035 1.00 76.00 86 THR A C 1
ATOM 643 O O . THR A 1 86 ? 3.074 -15.298 -22.108 1.00 76.00 86 THR A O 1
ATOM 646 N N . ARG A 1 87 ? 3.149 -15.316 -19.872 1.00 83.81 87 ARG A N 1
ATOM 647 C CA . ARG A 1 87 ? 4.481 -14.693 -19.803 1.00 83.81 87 ARG A CA 1
ATOM 648 C C . ARG A 1 87 ? 5.606 -15.714 -19.959 1.00 83.81 87 ARG A C 1
ATOM 650 O O . ARG A 1 87 ? 5.734 -16.640 -19.164 1.00 83.81 87 ARG A O 1
ATOM 657 N N . ALA A 1 88 ? 6.465 -15.494 -20.951 1.00 80.00 88 ALA A N 1
ATOM 658 C CA . ALA A 1 88 ? 7.724 -16.217 -21.093 1.00 80.00 88 ALA A CA 1
ATOM 659 C C . ALA A 1 88 ? 8.720 -15.848 -19.975 1.00 80.00 88 ALA A C 1
ATOM 661 O O . ALA A 1 88 ? 8.674 -14.754 -19.410 1.00 80.00 88 ALA A O 1
ATOM 662 N N . TRP A 1 89 ? 9.699 -16.721 -19.715 1.00 76.56 89 TRP A N 1
ATOM 663 C CA . TRP A 1 89 ? 10.736 -16.524 -18.687 1.00 76.56 89 TRP A CA 1
ATOM 664 C C . TRP A 1 89 ? 11.489 -15.186 -18.776 1.00 76.56 89 TRP A C 1
ATOM 666 O O . TRP A 1 89 ? 11.883 -14.632 -17.748 1.00 76.56 89 TRP A O 1
ATOM 676 N N . GLY A 1 90 ? 11.636 -14.626 -19.982 1.00 75.00 90 GLY A N 1
ATOM 677 C CA . GLY A 1 90 ? 12.261 -13.318 -20.197 1.00 75.00 90 GLY A CA 1
ATOM 678 C C . GLY A 1 90 ? 11.551 -12.159 -19.484 1.00 75.00 90 GLY A C 1
ATOM 679 O O . GLY A 1 90 ? 12.217 -11.236 -19.024 1.00 75.00 90 GLY A O 1
ATOM 680 N N . PHE A 1 91 ? 10.226 -12.227 -19.313 1.00 80.94 91 PHE A N 1
ATOM 681 C CA . PHE A 1 91 ? 9.444 -11.226 -18.578 1.00 80.94 91 PHE A CA 1
ATOM 682 C C . PHE A 1 91 ? 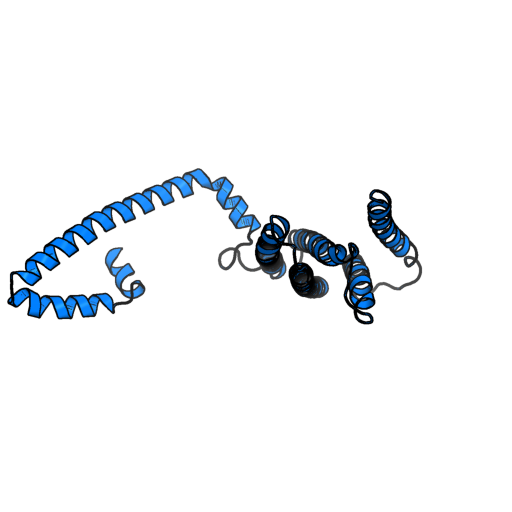9.767 -11.239 -17.075 1.00 80.94 91 PHE A C 1
ATOM 684 O O . PHE A 1 91 ? 10.001 -10.188 -16.476 1.00 80.94 91 PHE A O 1
ATOM 691 N N . TYR A 1 92 ? 9.852 -12.423 -16.460 1.00 86.44 92 TYR A N 1
ATOM 692 C CA . TYR A 1 92 ? 10.204 -12.547 -15.040 1.00 86.44 92 TYR A CA 1
ATOM 693 C C . TYR A 1 92 ? 11.666 -12.168 -14.782 1.00 86.44 92 TYR A C 1
ATOM 695 O O . TYR A 1 92 ? 11.961 -11.475 -13.809 1.00 86.44 92 TYR A O 1
ATOM 703 N N . ALA A 1 93 ? 12.576 -12.531 -15.692 1.00 81.50 93 ALA A N 1
ATOM 704 C CA . ALA A 1 93 ? 13.960 -12.070 -15.639 1.00 81.50 93 ALA A CA 1
ATOM 705 C C . ALA A 1 93 ? 14.052 -10.533 -15.742 1.00 81.50 93 ALA A C 1
ATOM 707 O O . ALA A 1 93 ? 14.817 -9.915 -15.003 1.00 81.50 93 ALA A O 1
ATOM 708 N N . ALA A 1 94 ? 13.255 -9.901 -16.614 1.00 79.25 94 ALA A N 1
ATOM 709 C CA . ALA A 1 94 ? 13.215 -8.444 -16.747 1.00 79.25 94 ALA A CA 1
ATOM 710 C C . ALA A 1 94 ? 12.602 -7.778 -15.502 1.00 79.25 94 ALA A C 1
ATOM 712 O O . ALA A 1 94 ? 13.080 -6.737 -15.061 1.00 79.25 94 ALA A O 1
ATOM 713 N N . THR A 1 95 ? 11.617 -8.422 -14.869 1.00 87.81 95 THR A N 1
ATOM 714 C CA . THR A 1 95 ? 11.034 -7.991 -13.586 1.00 87.81 95 THR A CA 1
ATOM 715 C C . THR A 1 95 ? 12.073 -8.009 -12.457 1.00 87.81 95 THR A C 1
ATOM 717 O O . THR A 1 95 ? 12.160 -7.062 -11.675 1.00 87.81 95 THR A O 1
ATOM 720 N N . LEU A 1 96 ? 12.928 -9.038 -12.404 1.00 87.56 96 LEU A N 1
ATOM 721 C CA . LEU A 1 96 ? 14.056 -9.090 -11.469 1.00 87.56 96 LEU A CA 1
ATOM 722 C C . LEU A 1 96 ? 15.123 -8.030 -11.792 1.00 87.56 96 LEU A C 1
ATOM 724 O O . LEU A 1 96 ? 15.641 -7.382 -10.884 1.00 87.56 96 LEU A O 1
ATOM 728 N N . ALA A 1 97 ? 15.430 -7.809 -13.074 1.00 82.94 97 ALA A N 1
ATOM 729 C CA . ALA A 1 97 ? 16.353 -6.756 -13.499 1.00 82.94 97 ALA A CA 1
ATOM 730 C C . ALA A 1 97 ? 15.841 -5.354 -13.118 1.00 82.94 97 ALA A C 1
ATOM 732 O O . ALA A 1 97 ? 16.625 -4.527 -12.654 1.00 82.94 97 ALA A O 1
ATOM 733 N N . PHE A 1 98 ? 14.530 -5.108 -13.228 1.00 87.12 98 PHE A N 1
ATOM 734 C CA . PHE A 1 98 ? 13.887 -3.883 -12.749 1.00 87.12 98 PHE A CA 1
ATOM 735 C C . PHE A 1 98 ? 14.082 -3.686 -11.246 1.00 87.12 98 PHE A C 1
ATOM 737 O O . PHE A 1 98 ? 14.537 -2.619 -10.843 1.00 87.12 98 PHE A O 1
ATOM 744 N N . TRP A 1 99 ? 13.819 -4.709 -10.427 1.00 89.50 99 TRP A 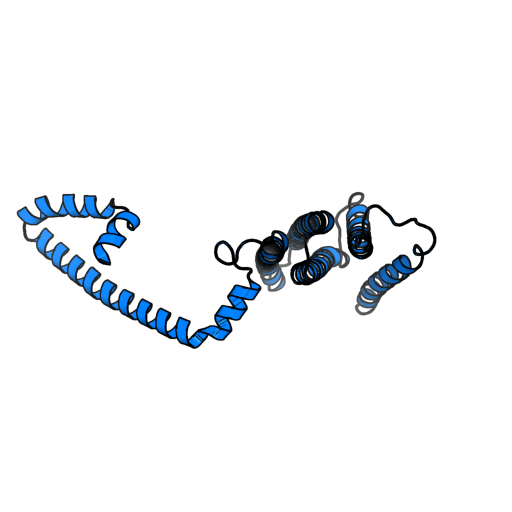N 1
ATOM 745 C CA . TRP A 1 99 ? 14.052 -4.642 -8.980 1.00 89.50 99 TRP A CA 1
ATOM 746 C C . TRP A 1 99 ? 15.502 -4.265 -8.638 1.00 89.50 99 TRP A C 1
ATOM 748 O O . TRP A 1 99 ? 15.739 -3.369 -7.828 1.00 89.50 99 TRP A O 1
ATOM 758 N N . LEU A 1 100 ? 16.479 -4.894 -9.299 1.00 85.81 100 LEU A N 1
ATOM 759 C CA . LEU A 1 100 ? 17.901 -4.614 -9.077 1.00 85.81 100 LEU A CA 1
ATOM 760 C C . LEU A 1 100 ? 18.311 -3.207 -9.550 1.00 85.81 100 LEU A C 1
ATOM 762 O O . LEU A 1 100 ? 19.089 -2.537 -8.871 1.00 85.81 100 LEU A O 1
ATOM 766 N N . LEU A 1 101 ? 17.772 -2.726 -10.676 1.00 81.81 101 LEU A N 1
ATOM 767 C CA . LEU A 1 101 ? 17.980 -1.347 -11.134 1.00 81.81 101 LEU A CA 1
ATOM 768 C C . LEU A 1 101 ? 17.333 -0.318 -10.203 1.00 81.81 101 LEU A C 1
ATOM 770 O O . LEU A 1 101 ? 17.932 0.722 -9.949 1.00 81.81 101 LEU A O 1
ATOM 774 N N . ALA A 1 102 ? 16.133 -0.595 -9.695 1.00 86.81 102 ALA A N 1
ATOM 775 C CA . ALA A 1 102 ? 15.417 0.282 -8.778 1.00 86.81 102 ALA A CA 1
ATOM 776 C C . ALA A 1 102 ? 16.123 0.381 -7.416 1.00 86.81 102 ALA A C 1
ATOM 778 O O . ALA A 1 102 ? 16.254 1.478 -6.874 1.00 86.81 102 ALA A O 1
ATOM 779 N N . TRP A 1 103 ? 16.676 -0.729 -6.910 1.00 84.88 103 TRP A N 1
ATOM 780 C CA . TRP A 1 103 ? 17.598 -0.706 -5.770 1.00 84.88 103 TRP A CA 1
ATOM 781 C C . TRP A 1 103 ? 18.794 0.205 -6.077 1.00 84.88 103 TRP A C 1
ATOM 783 O O . TRP A 1 103 ? 19.040 1.165 -5.348 1.00 84.88 103 TRP A O 1
ATOM 793 N N . ARG A 1 104 ? 19.499 -0.010 -7.196 1.00 83.00 104 ARG A N 1
ATOM 794 C CA . ARG A 1 104 ? 20.652 0.833 -7.563 1.00 83.00 104 ARG A CA 1
ATOM 795 C C . ARG A 1 104 ? 20.291 2.303 -7.782 1.00 83.00 104 ARG A C 1
ATOM 797 O O . ARG A 1 104 ? 21.120 3.166 -7.510 1.00 83.00 104 ARG A O 1
ATOM 804 N N . ALA A 1 105 ? 19.072 2.610 -8.218 1.00 82.00 105 ALA A N 1
ATOM 805 C CA . ALA A 1 105 ? 18.568 3.976 -8.285 1.00 82.00 105 ALA A CA 1
ATOM 806 C C . ALA A 1 105 ? 18.458 4.613 -6.888 1.00 82.00 105 ALA A C 1
ATOM 808 O O . ALA A 1 105 ? 18.859 5.763 -6.718 1.00 82.00 105 ALA A O 1
ATOM 809 N N . VAL A 1 106 ? 17.984 3.865 -5.884 1.00 84.88 106 VAL A N 1
ATOM 810 C CA . VAL A 1 106 ? 17.964 4.307 -4.480 1.00 84.88 106 VAL A CA 1
ATOM 811 C C . VAL A 1 106 ? 19.382 4.510 -3.939 1.00 84.88 106 VAL A C 1
ATOM 813 O O . VAL A 1 106 ? 19.644 5.567 -3.371 1.00 84.88 106 VAL A O 1
ATOM 816 N N . ASP A 1 107 ? 20.312 3.577 -4.173 1.00 82.50 107 ASP A N 1
ATOM 817 C CA . ASP A 1 107 ? 21.714 3.717 -3.735 1.00 82.50 107 ASP A CA 1
ATOM 818 C C . ASP A 1 107 ? 22.364 4.993 -4.305 1.00 82.50 107 ASP A C 1
ATOM 820 O O . ASP A 1 107 ? 23.065 5.716 -3.599 1.00 82.50 107 ASP A O 1
ATOM 824 N N . VAL A 1 108 ? 22.097 5.309 -5.577 1.00 77.19 108 VAL A N 1
ATOM 825 C CA . VAL A 1 108 ? 22.608 6.514 -6.254 1.00 77.19 108 VAL A CA 1
ATOM 826 C C . VAL A 1 108 ? 22.011 7.803 -5.686 1.00 77.19 108 VAL A C 1
ATOM 828 O O . VAL A 1 108 ? 22.724 8.799 -5.572 1.00 77.19 108 VAL A O 1
ATOM 831 N N . VAL A 1 109 ? 20.727 7.798 -5.315 1.00 77.69 109 VAL A N 1
ATOM 832 C CA . VAL A 1 109 ? 20.076 8.944 -4.657 1.00 77.69 109 VAL A CA 1
ATOM 833 C C . VAL A 1 109 ? 20.580 9.112 -3.218 1.00 77.69 109 VAL A C 1
ATOM 835 O O . VAL A 1 109 ? 20.783 10.239 -2.779 1.00 77.69 109 VAL A O 1
ATOM 838 N N . LEU A 1 110 ? 20.851 8.017 -2.500 1.00 76.50 110 LEU A N 1
ATOM 839 C CA . LEU A 1 110 ? 21.442 8.037 -1.154 1.00 76.50 110 LEU A CA 1
ATOM 840 C C . LEU A 1 110 ? 22.914 8.478 -1.149 1.00 76.50 110 LEU A C 1
ATOM 842 O O . LEU A 1 110 ? 23.359 9.108 -0.191 1.00 76.50 110 LEU A O 1
ATOM 846 N N . ALA A 1 111 ? 23.663 8.183 -2.214 1.00 70.94 111 ALA A N 1
ATOM 847 C CA . ALA A 1 111 ? 25.041 8.640 -2.388 1.00 70.94 111 ALA A CA 1
ATOM 848 C C . ALA A 1 111 ? 25.152 10.165 -2.604 1.00 70.94 111 ALA A C 1
ATOM 850 O O . ALA A 1 111 ? 26.235 10.735 -2.445 1.00 70.94 111 ALA A O 1
ATOM 851 N N . GLU A 1 112 ? 24.054 10.862 -2.930 1.00 67.69 112 GLU A N 1
ATOM 852 C CA . GLU A 1 112 ? 24.037 12.322 -2.882 1.00 67.69 112 GLU A CA 1
ATOM 853 C C . GLU A 1 112 ? 24.047 12.812 -1.424 1.00 67.69 112 GLU A C 1
ATOM 855 O O . GLU A 1 112 ? 23.012 12.906 -0.765 1.00 67.69 112 GLU A O 1
ATOM 860 N N . GLN A 1 113 ? 25.217 13.246 -0.942 1.00 63.81 113 GLN A N 1
ATOM 861 C CA . GLN A 1 113 ? 25.307 14.139 0.218 1.00 63.81 113 GLN A CA 1
ATOM 862 C C . GLN A 1 113 ? 24.699 15.504 -0.139 1.00 63.81 113 GLN A C 1
ATOM 864 O O . GLN A 1 113 ? 25.401 16.470 -0.447 1.00 63.81 113 GLN A O 1
ATOM 869 N N . ALA A 1 114 ? 23.369 15.574 -0.150 1.00 61.56 114 ALA A N 1
ATOM 870 C CA . ALA A 1 114 ? 22.635 16.764 -0.533 1.00 61.56 114 ALA A CA 1
ATOM 871 C C . ALA A 1 114 ? 22.991 17.938 0.406 1.00 61.56 114 ALA A C 1
ATOM 873 O O . ALA A 1 114 ? 22.850 17.816 1.631 1.00 61.56 114 ALA A O 1
ATOM 874 N N . PRO A 1 115 ? 23.442 19.092 -0.126 1.00 63.50 115 PRO A N 1
ATOM 875 C CA . PRO A 1 115 ? 23.792 20.237 0.703 1.00 63.50 115 PRO A CA 1
ATOM 876 C C . PRO A 1 115 ? 22.573 20.726 1.498 1.00 63.50 115 PRO A C 1
ATOM 878 O O . PRO A 1 115 ? 21.433 20.675 1.024 1.00 63.50 115 PRO A O 1
ATOM 881 N N . ARG A 1 116 ? 22.824 21.202 2.727 1.00 70.69 116 ARG A N 1
ATOM 882 C CA . ARG A 1 116 ? 21.792 21.625 3.692 1.00 70.69 116 ARG A CA 1
ATOM 883 C C . ARG A 1 116 ? 20.760 22.555 3.038 1.00 70.69 116 ARG A C 1
ATOM 885 O O . ARG A 1 116 ? 21.117 23.615 2.532 1.00 70.69 116 ARG A O 1
ATOM 892 N N . GLY A 1 117 ? 19.481 22.180 3.097 1.00 76.69 117 GLY A N 1
ATOM 893 C CA . GLY A 1 117 ? 18.369 22.963 2.552 1.00 76.69 117 GLY A CA 1
ATOM 894 C C . GLY A 1 117 ? 17.365 22.106 1.778 1.00 76.69 117 GLY A C 1
ATOM 895 O O . GLY A 1 117 ? 17.235 20.908 2.025 1.00 76.69 117 GLY A O 1
ATOM 896 N N . ARG A 1 118 ? 16.660 22.722 0.816 1.00 72.56 118 ARG A N 1
ATOM 897 C CA . ARG A 1 118 ? 15.603 22.067 0.016 1.00 72.56 118 ARG A CA 1
ATOM 898 C C . ARG A 1 118 ? 16.087 20.837 -0.763 1.00 72.56 118 ARG A C 1
ATOM 900 O O . ARG A 1 118 ? 15.307 19.911 -0.933 1.00 72.56 118 ARG A O 1
ATOM 907 N N . ALA A 1 119 ? 17.352 20.809 -1.191 1.00 72.44 119 ALA A N 1
ATOM 908 C CA . ALA A 1 119 ? 17.934 19.657 -1.884 1.00 72.44 119 ALA A CA 1
ATOM 909 C C . ALA A 1 119 ? 17.889 18.386 -1.019 1.00 72.44 119 ALA A C 1
ATOM 911 O O . ALA A 1 119 ? 17.454 17.345 -1.500 1.00 72.44 119 ALA A O 1
ATOM 912 N N . LYS A 1 120 ? 18.229 18.498 0.275 1.00 79.69 120 LYS A N 1
ATOM 913 C CA . LYS A 1 120 ? 18.155 17.373 1.216 1.00 79.69 120 LYS A CA 1
ATOM 914 C C . LYS A 1 120 ? 16.719 16.889 1.433 1.00 79.69 120 LYS A C 1
ATOM 916 O O . LYS A 1 120 ? 16.47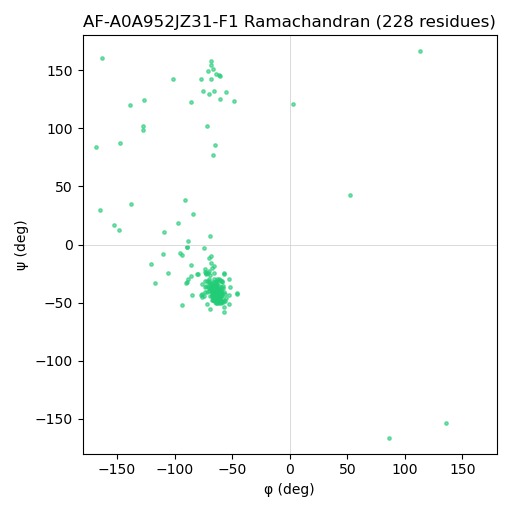6 15.694 1.469 1.00 79.69 120 LYS A O 1
ATOM 921 N N . LEU A 1 121 ? 15.750 17.800 1.524 1.00 79.38 121 LEU A N 1
ATOM 922 C CA . LEU A 1 121 ? 14.345 17.407 1.682 1.00 79.38 121 LEU A CA 1
ATOM 923 C C . LEU A 1 121 ? 13.799 16.679 0.438 1.00 79.38 121 LEU A C 1
ATOM 925 O O . LEU A 1 121 ? 12.972 15.783 0.565 1.00 79.38 121 LEU A O 1
ATOM 929 N N . LEU A 1 122 ? 14.290 17.028 -0.757 1.00 78.50 122 LEU A N 1
ATOM 930 C CA . LEU A 1 122 ? 13.961 16.313 -1.991 1.00 78.50 122 LEU A CA 1
ATOM 931 C C . LEU A 1 122 ? 14.621 14.929 -2.057 1.00 78.50 122 LEU A C 1
ATOM 933 O O . LEU A 1 122 ? 13.939 13.987 -2.444 1.00 78.50 122 LEU A O 1
ATOM 937 N N . SER A 1 123 ? 15.886 14.767 -1.647 1.00 77.62 123 SER A N 1
ATOM 938 C CA . SER A 1 123 ? 16.527 13.440 -1.582 1.00 77.62 123 SER A CA 1
ATOM 939 C C . SER A 1 123 ? 15.887 12.544 -0.514 1.00 77.62 123 SER A C 1
ATOM 941 O O . SER A 1 123 ? 15.573 11.388 -0.795 1.00 77.62 123 SER A O 1
ATOM 943 N N . ASP A 1 124 ? 15.610 13.097 0.674 1.00 84.31 124 ASP A N 1
ATOM 944 C CA . ASP A 1 124 ? 14.959 12.393 1.788 1.00 84.31 124 ASP A CA 1
ATOM 945 C C . ASP A 1 124 ? 13.546 11.892 1.404 1.00 84.31 124 ASP A C 1
ATOM 947 O O . ASP A 1 124 ? 13.108 10.859 1.906 1.00 84.31 124 ASP A O 1
ATOM 951 N N . LEU A 1 125 ? 12.838 12.589 0.500 1.00 87.44 125 LEU A N 1
ATOM 952 C CA . LEU A 1 125 ? 11.528 12.176 -0.028 1.00 87.44 125 LEU A CA 1
ATOM 953 C C . LEU A 1 125 ? 11.629 11.290 -1.285 1.00 87.44 125 LEU A C 1
ATOM 955 O O . LEU A 1 125 ? 10.792 10.410 -1.486 1.00 87.44 125 LEU A O 1
ATOM 959 N N . ALA A 1 126 ? 12.642 11.484 -2.132 1.00 85.19 126 ALA A N 1
ATOM 960 C CA . ALA A 1 126 ? 12.829 10.698 -3.350 1.00 85.19 126 ALA A CA 1
ATOM 961 C C . ALA A 1 126 ? 13.058 9.211 -3.046 1.00 85.19 126 ALA A C 1
ATOM 963 O O . ALA A 1 126 ? 12.481 8.365 -3.721 1.00 85.19 126 ALA A O 1
ATOM 964 N N . VAL A 1 127 ? 13.831 8.887 -2.005 1.00 86.69 127 VAL A N 1
ATOM 965 C CA . VAL A 1 127 ? 14.106 7.498 -1.591 1.00 86.69 127 VAL A CA 1
ATOM 966 C C . VAL A 1 127 ? 12.825 6.699 -1.284 1.00 86.69 127 VAL A C 1
ATOM 968 O O . VAL A 1 127 ? 12.590 5.698 -1.967 1.00 86.69 127 VAL A O 1
ATOM 971 N N . PRO A 1 128 ? 11.951 7.109 -0.337 1.00 91.50 128 PRO A N 1
ATOM 972 C CA . PRO A 1 128 ? 10.712 6.382 -0.065 1.00 91.50 128 PRO A CA 1
ATOM 973 C C . PRO A 1 128 ? 9.728 6.415 -1.242 1.00 91.50 128 PRO A C 1
ATOM 975 O O . PRO A 1 128 ? 8.994 5.445 -1.423 1.00 91.50 128 PRO A O 1
ATOM 978 N N . MET A 1 129 ? 9.724 7.464 -2.080 1.00 91.44 129 MET A N 1
ATOM 979 C CA . MET A 1 129 ? 8.883 7.482 -3.284 1.00 91.44 129 MET A CA 1
ATOM 980 C C . MET A 1 129 ? 9.351 6.489 -4.355 1.00 91.44 129 MET A C 1
ATOM 982 O O . MET A 1 129 ? 8.516 5.767 -4.894 1.00 91.44 129 MET A O 1
ATOM 986 N N . ILE A 1 130 ? 10.655 6.395 -4.642 1.00 88.31 130 ILE A N 1
ATOM 987 C CA . ILE A 1 130 ? 11.206 5.406 -5.587 1.00 88.31 130 ILE A CA 1
ATOM 988 C C . ILE A 1 130 ? 10.935 3.990 -5.072 1.00 88.31 130 ILE A C 1
ATOM 990 O O . ILE A 1 130 ? 10.470 3.139 -5.830 1.00 88.31 130 ILE A O 1
ATOM 994 N N . PHE A 1 131 ? 11.156 3.741 -3.778 1.00 89.69 131 PHE A N 1
ATOM 995 C CA . PHE A 1 131 ? 10.880 2.445 -3.160 1.00 89.69 131 PHE A CA 1
ATOM 996 C C . PHE A 1 131 ? 9.389 2.071 -3.234 1.00 89.69 131 PHE A C 1
ATOM 998 O O . PHE A 1 131 ? 9.046 1.001 -3.735 1.00 89.69 131 PHE A O 1
ATOM 1005 N N . GLY A 1 132 ? 8.489 2.970 -2.820 1.00 94.00 132 GLY A N 1
ATOM 1006 C CA . GLY A 1 132 ? 7.041 2.748 -2.877 1.00 94.00 132 GLY A CA 1
ATOM 1007 C C . GLY A 1 132 ? 6.516 2.551 -4.303 1.00 94.00 132 GLY A C 1
ATOM 1008 O O . GLY A 1 132 ? 5.742 1.628 -4.552 1.00 94.00 132 GLY A O 1
ATOM 1009 N N . PHE A 1 133 ? 6.993 3.352 -5.262 1.00 94.94 133 PHE A N 1
ATOM 1010 C CA . PHE A 1 133 ? 6.690 3.179 -6.686 1.00 94.94 133 PHE A CA 1
ATOM 1011 C C . PHE A 1 133 ? 7.141 1.804 -7.197 1.00 94.94 133 PHE A C 1
ATOM 1013 O O . PHE A 1 133 ? 6.372 1.109 -7.858 1.00 94.94 133 PHE A O 1
ATOM 1020 N N . THR A 1 134 ? 8.351 1.375 -6.832 1.00 93.69 134 THR A N 1
ATOM 1021 C CA . THR A 1 134 ? 8.902 0.065 -7.214 1.00 93.69 134 THR A CA 1
ATOM 1022 C C . THR A 1 134 ? 8.041 -1.084 -6.695 1.00 93.69 134 THR A C 1
ATOM 1024 O O . THR A 1 134 ? 7.759 -2.014 -7.447 1.00 93.69 134 THR A O 1
ATOM 1027 N N . LEU A 1 135 ? 7.562 -1.009 -5.447 1.00 96.06 135 LEU A N 1
ATOM 1028 C CA . LEU A 1 135 ? 6.655 -2.015 -4.885 1.00 96.06 135 LEU A CA 1
ATOM 1029 C C . LEU A 1 135 ? 5.306 -2.066 -5.618 1.00 96.06 135 LEU A C 1
ATOM 1031 O O . LEU A 1 135 ? 4.819 -3.157 -5.905 1.00 96.06 135 LEU A O 1
ATOM 1035 N N . ILE A 1 136 ? 4.719 -0.913 -5.963 1.00 96.81 136 ILE A N 1
ATOM 1036 C CA . ILE A 1 136 ? 3.455 -0.852 -6.718 1.00 96.81 136 ILE A CA 1
ATOM 1037 C C . ILE A 1 136 ? 3.630 -1.444 -8.123 1.00 96.81 136 ILE A C 1
ATOM 1039 O O . ILE A 1 136 ? 2.799 -2.241 -8.557 1.00 96.81 136 ILE A O 1
ATOM 1043 N N . VAL A 1 137 ? 4.726 -1.110 -8.814 1.00 96.12 137 VAL A N 1
ATOM 1044 C CA . VAL A 1 137 ? 5.055 -1.675 -10.133 1.00 96.12 137 VAL A CA 1
ATOM 1045 C C . VAL A 1 137 ? 5.254 -3.186 -10.043 1.00 96.12 137 VAL A C 1
ATOM 1047 O O . VAL A 1 137 ? 4.651 -3.915 -10.825 1.00 96.12 137 VAL A O 1
ATOM 1050 N N . LEU A 1 138 ? 6.040 -3.681 -9.081 1.00 96.25 138 LEU A N 1
ATOM 1051 C CA . LEU A 1 138 ? 6.231 -5.123 -8.900 1.00 96.25 138 LEU A CA 1
ATOM 1052 C C . LEU A 1 138 ? 4.919 -5.848 -8.598 1.00 96.25 138 LEU A C 1
ATOM 1054 O O . LEU A 1 138 ? 4.682 -6.912 -9.163 1.00 96.25 138 LEU A O 1
ATOM 1058 N N . TRP A 1 139 ? 4.052 -5.283 -7.756 1.00 97.44 139 TRP A N 1
ATOM 1059 C CA . TRP A 1 139 ? 2.741 -5.862 -7.467 1.00 97.44 139 TRP A CA 1
ATOM 1060 C C . TRP A 1 139 ? 1.876 -5.943 -8.735 1.00 97.44 139 TRP A C 1
ATOM 1062 O O . TRP A 1 139 ? 1.370 -7.018 -9.050 1.00 97.44 139 TRP A O 1
ATOM 1072 N N . GLU A 1 140 ? 1.764 -4.865 -9.513 1.00 96.44 140 GLU A N 1
ATOM 1073 C CA . GLU A 1 140 ? 1.027 -4.845 -10.787 1.00 96.44 140 GLU A CA 1
ATOM 1074 C C . GLU A 1 140 ? 1.561 -5.885 -11.791 1.00 96.44 140 GLU A C 1
ATOM 1076 O O . GLU A 1 140 ? 0.799 -6.687 -12.341 1.00 96.44 140 GLU A O 1
ATOM 1081 N N . VAL A 1 141 ? 2.881 -5.896 -11.992 1.00 94.50 141 VAL A N 1
ATOM 1082 C CA . VAL A 1 141 ? 3.588 -6.754 -12.954 1.00 94.50 141 VAL A CA 1
ATOM 1083 C C . VAL A 1 141 ? 3.492 -8.230 -12.561 1.00 94.50 141 VAL A C 1
ATOM 1085 O O . VAL A 1 141 ? 3.217 -9.070 -13.419 1.00 94.50 141 VAL A O 1
ATOM 1088 N N . LEU A 1 142 ? 3.657 -8.564 -11.276 1.00 95.00 142 LEU A N 1
ATOM 1089 C CA . LEU A 1 142 ? 3.583 -9.943 -10.788 1.00 95.00 142 LEU A CA 1
ATOM 1090 C C . LEU A 1 142 ? 2.142 -10.453 -10.688 1.00 95.00 142 LEU A C 1
ATOM 1092 O O . LEU A 1 142 ? 1.891 -11.576 -11.118 1.00 95.00 142 LEU A O 1
ATOM 1096 N N . ALA A 1 143 ? 1.187 -9.657 -10.193 1.00 95.25 143 ALA A N 1
ATOM 1097 C CA . ALA A 1 143 ? -0.209 -10.089 -10.074 1.00 95.25 143 ALA A CA 1
ATOM 1098 C C . ALA A 1 143 ? -0.813 -10.437 -11.442 1.00 95.25 143 ALA A C 1
ATOM 1100 O O . ALA A 1 143 ? -1.433 -11.490 -11.594 1.00 95.25 143 ALA A O 1
ATOM 1101 N N . ARG A 1 144 ? -0.566 -9.602 -12.462 1.00 92.94 144 ARG A N 1
ATOM 1102 C CA . ARG A 1 144 ? -0.983 -9.892 -13.842 1.00 92.94 144 ARG A CA 1
ATOM 1103 C C . ARG A 1 144 ? -0.117 -10.959 -14.504 1.00 92.94 144 ARG A C 1
ATOM 1105 O O . ARG A 1 144 ? -0.643 -11.853 -15.157 1.00 92.94 144 ARG A O 1
ATOM 1112 N N . GLY A 1 145 ? 1.204 -10.879 -14.346 1.00 89.69 145 GLY A N 1
ATOM 1113 C CA . GLY A 1 145 ? 2.147 -11.775 -15.012 1.00 89.69 145 GLY A CA 1
ATOM 1114 C C . GLY A 1 145 ? 2.046 -13.229 -14.554 1.00 89.69 145 GLY A C 1
ATOM 1115 O O . GLY A 1 145 ? 2.196 -14.127 -15.373 1.00 89.69 145 GLY A O 1
ATOM 1116 N N . LEU A 1 146 ? 1.764 -13.469 -13.272 1.00 91.88 146 LEU A N 1
ATOM 1117 C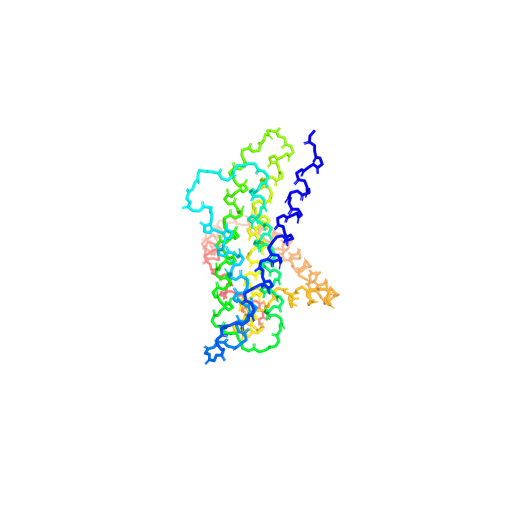 CA . LEU A 1 146 ? 1.492 -14.795 -12.702 1.00 91.88 146 LEU A CA 1
ATOM 1118 C C . LEU A 1 146 ? 0.004 -15.189 -12.786 1.00 91.88 146 LEU A C 1
ATOM 1120 O O . LEU A 1 146 ? -0.363 -16.244 -12.279 1.00 91.88 146 LEU A O 1
ATOM 1124 N N . GLN A 1 147 ? -0.846 -14.350 -13.395 1.00 90.56 147 GLN A N 1
ATOM 1125 C CA . GLN A 1 147 ? -2.292 -14.565 -13.536 1.00 90.56 147 GLN A CA 1
ATOM 1126 C C . GLN A 1 147 ? -2.992 -14.868 -12.193 1.00 90.56 147 GLN A C 1
ATOM 1128 O O . GLN A 1 147 ? -3.848 -15.748 -12.099 1.00 90.56 147 GLN A O 1
ATOM 1133 N N . ILE A 1 148 ? -2.620 -14.137 -11.134 1.00 92.38 148 ILE A N 1
ATOM 1134 C CA . ILE A 1 148 ? -3.145 -14.370 -9.782 1.00 92.38 148 ILE A CA 1
ATOM 1135 C C . ILE A 1 148 ? -4.653 -14.057 -9.756 1.00 92.38 148 ILE A C 1
ATOM 1137 O O . ILE A 1 148 ? -5.059 -12.989 -10.225 1.00 92.38 148 ILE A O 1
ATOM 1141 N N . PRO A 1 149 ? -5.506 -14.939 -9.193 1.00 92.19 149 PRO A N 1
ATOM 1142 C CA . PRO A 1 149 ? -6.939 -14.688 -9.101 1.00 92.19 149 PRO A CA 1
ATOM 1143 C C . PRO A 1 149 ? -7.261 -13.370 -8.388 1.00 92.19 149 PRO A C 1
ATOM 1145 O O . PRO A 1 149 ? -6.801 -13.123 -7.271 1.00 92.19 149 PRO A O 1
ATOM 1148 N N . MET A 1 150 ? -8.127 -12.558 -9.004 1.00 90.62 150 MET A N 1
ATOM 1149 C CA . MET A 1 150 ? -8.508 -11.222 -8.518 1.00 90.62 150 MET A CA 1
ATOM 1150 C C . MET A 1 150 ? -9.085 -11.219 -7.089 1.00 90.62 150 MET A C 1
ATOM 1152 O O . MET A 1 150 ? -9.011 -10.204 -6.406 1.00 90.62 150 MET A O 1
ATOM 1156 N N . VAL A 1 151 ? -9.639 -12.347 -6.632 1.00 92.69 151 VAL A N 1
ATOM 1157 C CA . VAL A 1 151 ? -10.168 -12.527 -5.268 1.00 92.69 151 VAL A CA 1
ATOM 1158 C C . VAL A 1 151 ? -9.074 -12.662 -4.197 1.00 92.69 151 VAL A C 1
ATOM 1160 O O . VAL A 1 151 ? -9.333 -12.376 -3.034 1.00 92.69 151 VAL A O 1
ATOM 1163 N N . ILE A 1 152 ? -7.860 -13.084 -4.573 1.00 93.62 152 ILE A N 1
ATOM 1164 C CA . ILE A 1 152 ? -6.726 -13.264 -3.650 1.00 93.62 152 ILE A CA 1
ATOM 1165 C C . ILE A 1 152 ? -5.869 -11.997 -3.612 1.00 93.62 152 ILE A C 1
ATOM 1167 O O . ILE A 1 152 ? -5.577 -11.475 -2.540 1.00 93.62 152 ILE A O 1
ATOM 1171 N N . LEU A 1 153 ? -5.451 -11.513 -4.785 1.00 94.25 153 LEU A N 1
ATOM 1172 C CA . LEU A 1 153 ? -4.582 -10.346 -4.904 1.00 94.25 153 LEU A CA 1
ATOM 1173 C C . LEU A 1 153 ? -4.919 -9.568 -6.188 1.00 94.25 153 LEU A C 1
ATOM 1175 O O . LEU A 1 153 ? -4.320 -9.823 -7.236 1.00 94.25 153 LEU A O 1
ATOM 1179 N N . PRO A 1 154 ? -5.878 -8.625 -6.145 1.00 94.62 154 PRO A N 1
ATOM 1180 C CA . PRO A 1 154 ? -6.167 -7.773 -7.291 1.00 94.62 154 PRO A CA 1
ATOM 1181 C C . PRO A 1 154 ? -4.960 -6.881 -7.615 1.00 94.62 154 PRO A C 1
ATOM 1183 O O . PRO A 1 154 ? -4.234 -6.444 -6.722 1.00 94.62 154 PRO A O 1
ATOM 1186 N N . ALA A 1 155 ? -4.753 -6.591 -8.900 1.00 96.25 155 ALA A N 1
ATOM 1187 C CA . ALA A 1 155 ? -3.707 -5.671 -9.338 1.00 96.25 155 ALA A CA 1
ATOM 1188 C C . ALA A 1 155 ? -4.029 -4.217 -8.906 1.00 96.25 155 ALA A C 1
ATOM 1190 O O . ALA A 1 155 ? -5.203 -3.825 -8.972 1.00 96.25 155 ALA A O 1
ATOM 1191 N N . PRO A 1 156 ? -3.035 -3.397 -8.507 1.00 96.62 156 PRO A N 1
ATOM 1192 C CA . PRO A 1 156 ? -3.213 -1.991 -8.127 1.00 96.62 156 PRO A CA 1
ATOM 1193 C C . PRO A 1 156 ? -4.085 -1.166 -9.079 1.00 96.62 156 PRO A C 1
ATOM 1195 O O . PRO A 1 156 ? -4.952 -0.418 -8.627 1.00 96.62 156 PRO A O 1
ATOM 1198 N N . SER A 1 157 ? -3.914 -1.329 -10.392 1.00 95.19 157 SER A N 1
ATOM 1199 C CA . SER A 1 157 ? -4.714 -0.649 -11.417 1.00 95.19 157 SER A CA 1
ATOM 1200 C C . SER A 1 157 ? -6.211 -0.967 -11.313 1.00 95.19 157 SER A C 1
ATOM 1202 O O . SER A 1 157 ? -7.046 -0.073 -11.461 1.00 95.19 157 SER A O 1
ATOM 1204 N N . ALA A 1 158 ? -6.568 -2.214 -10.993 1.00 94.44 158 ALA A N 1
ATOM 1205 C CA . ALA A 1 158 ? -7.952 -2.635 -10.799 1.00 94.44 158 ALA A CA 1
ATOM 1206 C C . ALA A 1 158 ? -8.540 -2.087 -9.488 1.00 94.44 158 ALA A C 1
ATOM 1208 O O . ALA A 1 158 ? -9.710 -1.701 -9.462 1.00 94.44 158 ALA A O 1
ATOM 1209 N N . ILE A 1 159 ? -7.728 -1.997 -8.425 1.00 94.81 159 ILE A N 1
ATOM 1210 C CA . ILE A 1 159 ? -8.119 -1.363 -7.155 1.00 94.81 159 ILE A CA 1
ATOM 1211 C C . ILE A 1 159 ? -8.409 0.122 -7.381 1.00 94.81 159 ILE A C 1
ATOM 1213 O O . ILE A 1 159 ? -9.479 0.592 -7.005 1.00 94.81 159 ILE A O 1
ATOM 1217 N N . LEU A 1 160 ? -7.502 0.852 -8.039 1.00 94.38 160 LEU A N 1
ATOM 1218 C CA . LEU A 1 160 ? -7.679 2.275 -8.345 1.00 94.38 160 LEU A CA 1
ATOM 1219 C C . LEU A 1 160 ? -8.882 2.516 -9.264 1.00 94.38 160 LEU A C 1
ATOM 1221 O O . LEU A 1 160 ? -9.686 3.406 -8.996 1.00 94.38 160 LEU A O 1
ATOM 1225 N N . GLY A 1 161 ? -9.061 1.689 -10.300 1.00 94.12 161 GLY A N 1
ATOM 1226 C CA . GLY A 1 161 ? -10.246 1.743 -11.156 1.00 94.12 161 GLY A CA 1
ATOM 1227 C C . GLY A 1 161 ? -11.538 1.598 -10.348 1.00 94.12 161 GLY A C 1
ATOM 1228 O O . GLY A 1 161 ? -12.431 2.436 -10.461 1.00 94.12 161 GLY A O 1
ATOM 1229 N N . LYS A 1 162 ? -11.612 0.591 -9.465 1.00 93.44 162 LYS A N 1
ATOM 1230 C CA . LYS A 1 162 ? -12.773 0.389 -8.587 1.00 93.44 162 LYS A CA 1
ATOM 1231 C C . LYS A 1 162 ? -12.971 1.518 -7.579 1.00 93.44 162 LYS A C 1
ATOM 1233 O O . LYS A 1 162 ? -14.110 1.941 -7.396 1.00 93.44 162 LYS A O 1
ATOM 1238 N N . LEU A 1 163 ? -11.895 2.032 -6.981 1.00 94.44 163 LEU A N 1
ATOM 1239 C CA . LEU A 1 163 ? -11.921 3.147 -6.031 1.00 94.44 163 LEU A CA 1
ATOM 1240 C C . LEU A 1 163 ? -12.669 4.348 -6.620 1.00 94.44 163 LEU A C 1
ATOM 1242 O O . LEU A 1 163 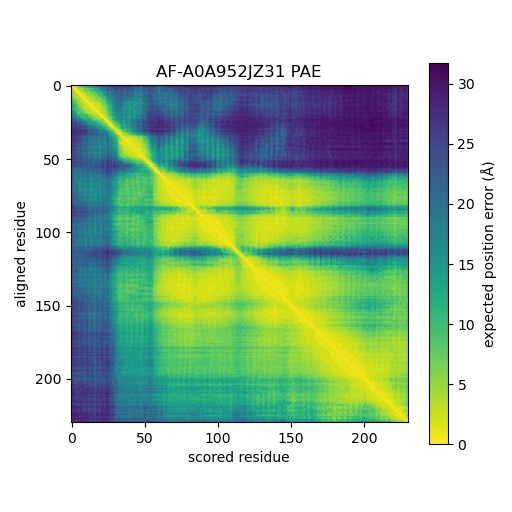? -13.607 4.832 -5.995 1.00 94.44 163 LEU A O 1
ATOM 1246 N N . PHE A 1 164 ? -12.315 4.774 -7.838 1.00 94.12 164 PHE A N 1
ATOM 1247 C CA . PHE A 1 164 ? -12.962 5.914 -8.494 1.00 94.12 164 PHE A CA 1
ATOM 1248 C C . PHE A 1 164 ? -14.379 5.609 -9.002 1.00 94.12 164 PHE A C 1
ATOM 1250 O O . PHE A 1 164 ? -15.249 6.470 -8.894 1.00 94.12 164 PHE A O 1
ATOM 1257 N N . THR A 1 165 ? -14.657 4.399 -9.510 1.00 96.06 165 THR A N 1
ATOM 1258 C CA . THR A 1 165 ? -16.016 4.053 -9.983 1.00 96.06 165 THR A CA 1
ATOM 1259 C C . THR A 1 165 ? -17.025 3.841 -8.857 1.00 96.06 165 THR A C 1
ATOM 1261 O O . THR A 1 165 ? -18.221 3.998 -9.079 1.00 96.06 165 THR A O 1
ATOM 1264 N N . SER A 1 166 ? -16.562 3.470 -7.660 1.00 95.56 166 SER A N 1
ATOM 1265 C CA . SER A 1 166 ? -17.420 3.085 -6.533 1.00 95.56 166 SER A CA 1
ATOM 1266 C C . SER A 1 166 ? -17.441 4.110 -5.392 1.00 95.56 166 SER A C 1
ATOM 1268 O O . SER A 1 166 ? -18.002 3.813 -4.339 1.00 95.56 166 SER A O 1
ATOM 1270 N N . LEU A 1 167 ? -16.891 5.320 -5.588 1.00 95.00 167 LEU A N 1
ATOM 1271 C CA . LEU A 1 167 ? -16.854 6.388 -4.572 1.00 95.00 167 LEU A CA 1
ATOM 1272 C C . LEU A 1 167 ? -18.184 6.618 -3.819 1.00 95.00 167 LEU A C 1
ATOM 1274 O O . LEU A 1 167 ? -18.116 6.780 -2.602 1.00 95.00 167 LEU A O 1
ATOM 1278 N N . PRO A 1 168 ? -19.381 6.607 -4.451 1.00 94.81 168 PRO A N 1
ATOM 1279 C CA . PRO A 1 168 ? -20.636 6.802 -3.718 1.00 94.81 168 PRO A CA 1
ATOM 1280 C C . PRO A 1 168 ? -20.933 5.684 -2.709 1.00 94.81 168 PRO A C 1
ATOM 1282 O O . PRO A 1 168 ? -21.432 5.958 -1.623 1.00 94.81 168 PRO A O 1
ATOM 1285 N N . ILE A 1 169 ? -20.594 4.438 -3.057 1.00 95.81 169 ILE A N 1
ATOM 1286 C CA . ILE A 1 169 ? -20.780 3.260 -2.198 1.00 95.81 169 ILE A CA 1
ATOM 1287 C C . ILE A 1 169 ? -19.762 3.310 -1.057 1.00 95.81 169 ILE A C 1
ATOM 1289 O O . ILE A 1 169 ? -20.146 3.304 0.106 1.00 95.81 169 ILE A O 1
ATOM 1293 N N . LEU A 1 170 ? -18.479 3.502 -1.385 1.00 94.81 170 LEU A N 1
ATOM 1294 C CA . LEU A 1 170 ? -17.408 3.632 -0.391 1.00 94.81 170 LEU A CA 1
ATOM 1295 C C . LEU A 1 170 ? -17.661 4.790 0.588 1.00 94.81 170 LEU A C 1
ATOM 1297 O O . LEU A 1 170 ? -17.337 4.674 1.766 1.00 94.81 170 LEU A O 1
ATOM 1301 N N . GLY A 1 171 ? -18.248 5.897 0.124 1.00 96.12 171 GLY A N 1
ATOM 1302 C CA . GLY A 1 171 ? -18.644 7.020 0.973 1.00 96.12 171 GLY A CA 1
ATOM 1303 C C . GLY A 1 171 ? -19.784 6.677 1.937 1.00 96.12 171 GLY A C 1
ATOM 1304 O O . GLY A 1 171 ? -19.732 7.082 3.099 1.00 96.12 171 GLY A O 1
ATOM 1305 N N . ALA A 1 172 ? -20.780 5.907 1.487 1.00 96.44 172 ALA A N 1
ATOM 1306 C CA . ALA A 1 172 ? -21.861 5.414 2.339 1.00 96.44 172 ALA A CA 1
ATOM 1307 C C . ALA A 1 172 ? -21.341 4.417 3.391 1.00 96.44 172 ALA A C 1
ATOM 1309 O O . ALA A 1 172 ? -21.594 4.604 4.582 1.00 96.44 172 ALA A O 1
ATOM 1310 N N . ASP A 1 173 ? -20.536 3.436 2.973 1.00 95.88 173 ASP A N 1
ATOM 1311 C CA . ASP A 1 173 ? -19.923 2.432 3.854 1.00 95.88 173 ASP A CA 1
ATOM 1312 C C . ASP A 1 173 ? -18.994 3.084 4.893 1.00 95.88 173 ASP A C 1
ATOM 1314 O O . ASP A 1 173 ? -19.004 2.730 6.077 1.00 95.88 173 ASP A O 1
ATOM 1318 N N . PHE A 1 174 ? -18.216 4.091 4.477 1.00 96.50 174 PHE A N 1
ATOM 1319 C CA . PHE A 1 174 ? -17.371 4.882 5.370 1.00 96.50 174 PHE A CA 1
ATOM 1320 C C . PHE A 1 174 ? -18.204 5.664 6.390 1.00 96.50 174 PHE A C 1
ATOM 1322 O O . PHE A 1 174 ? -17.891 5.632 7.580 1.00 96.50 174 PHE A O 1
ATOM 1329 N N . LEU A 1 175 ? -19.282 6.330 5.964 1.00 97.19 175 LEU A N 1
ATOM 1330 C CA . LEU A 1 175 ? -20.152 7.077 6.873 1.00 97.19 175 LEU A CA 1
ATOM 1331 C C . LEU A 1 175 ? -20.843 6.152 7.886 1.00 97.19 175 LEU A C 1
ATOM 1333 O O . LEU A 1 175 ? -20.860 6.468 9.075 1.00 97.19 175 LEU A O 1
ATOM 1337 N N . GLN A 1 176 ? -21.339 4.993 7.444 1.00 96.12 176 GLN A N 1
ATOM 1338 C CA . GLN A 1 176 ? -21.898 3.959 8.318 1.00 96.12 176 GLN A CA 1
ATOM 1339 C C . GLN A 1 176 ? -20.856 3.457 9.331 1.00 96.12 176 GLN A C 1
ATOM 1341 O O . GLN A 1 176 ? -21.150 3.336 10.522 1.00 96.12 176 GLN A O 1
ATOM 1346 N N . THR A 1 177 ? -19.616 3.234 8.886 1.00 96.00 177 THR A N 1
ATOM 1347 C CA . THR A 1 177 ? -18.497 2.834 9.753 1.00 96.00 177 THR A CA 1
ATOM 1348 C C . THR A 1 177 ? -18.182 3.908 10.798 1.00 96.00 177 THR A C 1
ATOM 1350 O O . THR A 1 177 ? -18.061 3.599 11.982 1.00 96.00 177 THR A O 1
ATOM 1353 N N . VAL A 1 178 ? -18.112 5.183 10.399 1.00 97.50 178 VAL A N 1
ATOM 1354 C CA . VAL A 1 178 ? -17.879 6.317 11.311 1.00 97.50 178 VAL A CA 1
ATOM 1355 C C . VAL A 1 178 ? -19.013 6.459 12.328 1.00 97.50 178 VAL A C 1
ATOM 1357 O O . VAL A 1 178 ? -18.741 6.644 13.513 1.00 97.50 178 VAL A O 1
ATOM 1360 N N . GLN A 1 179 ? -20.274 6.326 11.908 1.00 96.25 179 GLN A N 1
ATOM 1361 C CA . GLN A 1 179 ? -21.430 6.353 12.811 1.00 96.25 179 GLN A CA 1
ATOM 1362 C C . GLN A 1 179 ? -21.367 5.220 13.847 1.00 96.25 179 GLN A C 1
ATOM 1364 O O . GLN A 1 179 ? -21.525 5.481 15.040 1.00 96.25 179 GLN A O 1
ATOM 1369 N N . GLY A 1 180 ? -21.069 3.990 13.412 1.00 95.62 180 GLY A N 1
ATOM 1370 C CA . GLY A 1 180 ? -20.899 2.838 14.300 1.00 95.62 180 GLY A CA 1
ATOM 1371 C C . GLY A 1 180 ? -19.754 3.021 15.301 1.00 95.62 180 GLY A C 1
ATOM 1372 O O . GLY A 1 180 ? -19.946 2.808 16.499 1.00 95.62 180 GLY A O 1
ATOM 1373 N N . ILE A 1 181 ? -18.588 3.486 14.836 1.00 96.75 181 ILE A N 1
ATOM 1374 C CA . ILE A 1 181 ? -17.422 3.762 15.690 1.00 96.75 181 ILE A CA 1
ATOM 1375 C C . ILE A 1 181 ? -17.736 4.852 16.717 1.00 96.75 181 ILE A C 1
ATOM 1377 O O . ILE A 1 181 ? -17.450 4.662 17.895 1.00 96.75 181 ILE A O 1
ATOM 1381 N N . LEU A 1 182 ? -18.334 5.977 16.313 1.00 97.81 182 LEU A N 1
ATOM 1382 C CA . LEU A 1 182 ? -18.627 7.086 17.228 1.00 97.81 182 LEU A CA 1
ATOM 1383 C C . LEU A 1 182 ? -19.679 6.706 18.278 1.00 97.81 182 LEU A C 1
ATOM 1385 O O . LEU A 1 182 ? -19.482 6.987 19.460 1.00 97.81 182 LEU A O 1
ATOM 1389 N N . ALA A 1 183 ? -20.761 6.031 17.877 1.00 96.69 183 ALA A N 1
ATOM 1390 C CA . ALA A 1 183 ? -21.780 5.557 18.811 1.00 96.69 183 ALA A CA 1
ATOM 1391 C C . ALA A 1 183 ? -21.201 4.526 19.796 1.00 96.69 183 ALA A C 1
ATOM 1393 O O . ALA A 1 183 ? -21.355 4.676 21.010 1.00 96.69 183 ALA A O 1
ATOM 1394 N N . GLY A 1 184 ? -20.470 3.527 19.288 1.00 95.75 184 GLY A N 1
ATOM 1395 C CA . GLY A 1 184 ? -19.808 2.510 20.105 1.00 95.75 184 GLY A CA 1
ATOM 1396 C C . GLY A 1 184 ? -18.757 3.092 21.054 1.00 95.75 184 GLY A C 1
ATOM 1397 O O . GLY A 1 184 ? -18.696 2.691 22.213 1.00 95.75 184 GLY A O 1
ATOM 1398 N N . TYR A 1 185 ? -17.982 4.084 20.607 1.00 97.12 185 TYR A N 1
ATOM 1399 C CA . TYR A 1 185 ? -16.987 4.779 21.425 1.00 97.12 185 TYR A CA 1
ATOM 1400 C C . TYR A 1 185 ? -17.633 5.558 22.577 1.00 97.12 185 TYR A C 1
ATOM 1402 O O . TYR A 1 185 ? -17.236 5.387 23.728 1.00 97.12 185 TYR A O 1
ATOM 1410 N N . VAL A 1 186 ? -18.663 6.368 22.301 1.00 98.12 186 VAL A N 1
ATOM 1411 C CA . VAL A 1 186 ? -19.354 7.156 23.337 1.00 98.12 186 VAL A CA 1
ATOM 1412 C C . VAL A 1 186 ? -20.030 6.246 24.365 1.00 98.12 186 VAL A C 1
ATOM 1414 O O . VAL A 1 186 ? -19.864 6.457 25.568 1.00 98.12 186 VAL A O 1
ATOM 1417 N N . ILE A 1 187 ? -20.744 5.209 23.914 1.00 97.56 187 ILE A N 1
ATOM 1418 C CA . ILE A 1 187 ? -21.414 4.250 24.805 1.00 97.56 187 ILE A CA 1
ATOM 1419 C C . ILE A 1 187 ? -20.379 3.449 25.609 1.00 97.56 187 ILE A C 1
ATOM 1421 O O . ILE A 1 187 ? -20.517 3.325 26.825 1.00 97.56 187 ILE A O 1
ATOM 1425 N N . GLY A 1 188 ? -19.321 2.952 24.963 1.00 96.50 188 GLY A N 1
ATOM 1426 C CA . GLY A 1 188 ? -18.270 2.152 25.594 1.00 96.50 188 GLY A CA 1
ATOM 1427 C C . GLY A 1 188 ? -17.463 2.930 26.633 1.00 96.50 188 GLY A C 1
ATOM 1428 O O . GLY A 1 188 ? -17.307 2.464 27.762 1.00 96.50 188 GLY A O 1
ATOM 1429 N N . CYS A 1 189 ? -17.003 4.141 26.305 1.00 97.06 189 CYS A N 1
ATOM 1430 C CA . CYS A 1 189 ? -16.302 5.003 27.258 1.00 97.06 189 CYS A CA 1
ATOM 1431 C C . CYS A 1 189 ? -17.220 5.454 28.403 1.00 97.06 189 CYS A C 1
ATOM 1433 O O . CYS A 1 189 ? -16.798 5.428 29.559 1.00 97.06 189 CYS A O 1
ATOM 1435 N N . GLY A 1 190 ? -18.479 5.806 28.114 1.00 98.06 190 GLY A N 1
ATOM 1436 C CA . GLY A 1 190 ? -19.467 6.154 29.136 1.00 98.06 190 GLY A CA 1
ATOM 1437 C C . GLY A 1 190 ? -19.722 5.004 30.113 1.00 98.06 190 GLY A C 1
ATOM 1438 O O . GLY A 1 190 ? -19.599 5.181 31.325 1.00 98.06 190 GLY A O 1
ATOM 1439 N N . ALA A 1 191 ? -19.996 3.803 29.597 1.00 96.38 191 ALA A N 1
ATOM 1440 C CA . ALA A 1 191 ? -20.183 2.601 30.405 1.00 96.38 191 ALA A CA 1
ATOM 1441 C C . ALA A 1 191 ? -18.924 2.245 31.213 1.00 96.38 191 ALA A C 1
ATOM 1443 O O . ALA A 1 191 ? -19.029 1.956 32.403 1.00 96.38 191 ALA A O 1
ATOM 1444 N N . GLY A 1 192 ? -17.734 2.329 30.609 1.00 95.00 192 GLY A N 1
ATOM 1445 C CA . GLY A 1 192 ? -16.460 2.075 31.286 1.00 95.00 192 GLY A CA 1
ATOM 1446 C C . GLY A 1 192 ? -16.211 3.017 32.468 1.00 95.00 192 GLY A C 1
ATOM 1447 O O . GLY A 1 192 ? -15.849 2.556 33.548 1.00 95.00 192 GLY A O 1
ATOM 1448 N N . ILE A 1 193 ? -16.473 4.319 32.302 1.00 97.00 193 ILE A N 1
ATOM 1449 C CA . ILE A 1 193 ? -16.359 5.315 33.381 1.00 97.00 193 ILE A CA 1
ATOM 1450 C C . ILE A 1 193 ? -17.375 5.032 34.497 1.00 97.00 193 ILE A C 1
ATOM 1452 O O . ILE A 1 193 ? -17.007 5.022 35.671 1.00 97.00 193 ILE A O 1
ATOM 1456 N N . LEU A 1 194 ? -18.638 4.756 34.152 1.00 96.38 194 LEU A N 1
ATOM 1457 C CA . LEU A 1 194 ? -19.681 4.441 35.134 1.00 96.38 194 LEU A CA 1
ATOM 1458 C C . LEU A 1 194 ? -19.353 3.172 35.937 1.00 96.38 194 LEU A C 1
ATOM 1460 O O . LEU A 1 194 ? -19.484 3.168 37.162 1.00 96.38 194 LEU A O 1
ATOM 1464 N N . VAL A 1 195 ? -18.874 2.117 35.271 1.00 94.62 195 VAL A N 1
ATOM 1465 C CA . VAL A 1 195 ? -18.447 0.868 35.918 1.00 94.62 195 VAL A CA 1
ATOM 1466 C C . VAL A 1 195 ? -17.212 1.091 36.793 1.00 94.62 195 VAL A C 1
ATOM 1468 O O . VAL A 1 195 ? -17.174 0.569 37.904 1.00 94.62 195 VAL A O 1
ATOM 1471 N N . ALA A 1 196 ? -16.239 1.900 36.362 1.00 94.00 196 ALA A N 1
ATOM 1472 C CA . ALA A 1 196 ? -15.065 2.234 37.171 1.00 94.00 196 ALA A CA 1
ATOM 1473 C C . ALA A 1 196 ? -15.444 2.966 38.473 1.00 94.00 196 ALA A C 1
ATOM 1475 O O . ALA A 1 196 ? -14.981 2.583 39.547 1.00 94.00 196 ALA A O 1
ATOM 1476 N N . ILE A 1 197 ? -16.343 3.957 38.399 1.00 95.88 197 ILE A N 1
ATOM 1477 C CA . ILE A 1 197 ? -16.872 4.667 39.578 1.00 95.88 197 ILE A CA 1
ATOM 1478 C C . ILE A 1 197 ? -17.622 3.701 40.510 1.00 95.88 197 ILE A C 1
ATOM 1480 O O . ILE A 1 197 ? -17.470 3.762 41.729 1.00 95.88 197 ILE A O 1
ATOM 1484 N N . LEU A 1 198 ? -18.426 2.789 39.957 1.00 95.06 198 LEU A N 1
ATOM 1485 C CA . LEU A 1 198 ? -19.186 1.817 40.745 1.00 95.06 198 LEU A CA 1
ATOM 1486 C C . LEU A 1 198 ? -18.278 0.774 41.428 1.00 95.06 198 LEU A C 1
ATOM 1488 O O . LEU A 1 198 ? -18.524 0.404 42.576 1.00 95.06 198 LEU A O 1
ATOM 1492 N N . ILE A 1 199 ? -17.212 0.338 40.749 1.00 94.81 199 ILE A N 1
ATOM 1493 C CA . ILE A 1 199 ? -16.168 -0.548 41.287 1.00 94.81 199 ILE A CA 1
ATOM 1494 C C . ILE A 1 199 ? -15.438 0.108 42.464 1.00 94.81 199 ILE A C 1
ATOM 1496 O O . ILE A 1 199 ? -15.274 -0.536 43.498 1.00 94.81 199 ILE A O 1
ATOM 1500 N N . ASP A 1 200 ? -15.044 1.378 42.332 1.00 94.50 200 ASP A N 1
ATOM 1501 C CA . ASP A 1 200 ? -14.365 2.146 43.386 1.00 94.50 200 ASP A CA 1
ATOM 1502 C C . ASP A 1 200 ? -15.220 2.270 44.662 1.00 94.50 200 ASP A C 1
ATOM 1504 O O . ASP A 1 200 ? -14.720 2.176 45.782 1.00 94.50 200 ASP A O 1
ATOM 1508 N N . ARG A 1 201 ? -16.544 2.409 44.506 1.00 94.12 201 ARG A N 1
ATOM 1509 C CA . ARG A 1 201 ? -17.476 2.585 45.631 1.00 94.12 201 ARG A CA 1
ATOM 1510 C C . ARG A 1 201 ? -17.960 1.296 46.290 1.00 94.12 201 ARG A C 1
ATOM 1512 O O . ARG A 1 201 ? -18.468 1.367 47.409 1.00 94.12 201 ARG A O 1
ATOM 1519 N N . VAL A 1 202 ? -17.839 0.135 45.641 1.00 95.69 202 VAL A N 1
ATOM 1520 C CA . VAL A 1 202 ? -18.429 -1.125 46.128 1.00 95.69 202 VAL A CA 1
ATOM 1521 C C . VAL A 1 202 ? -17.372 -2.240 46.190 1.00 95.69 202 VAL A C 1
ATOM 1523 O O . VAL A 1 202 ? -17.106 -2.891 45.177 1.00 95.69 202 VAL A O 1
ATOM 1526 N N . PRO A 1 203 ? -16.829 -2.567 47.384 1.00 91.81 203 PRO A N 1
ATOM 1527 C CA . PRO A 1 203 ? -15.765 -3.571 47.542 1.00 91.81 203 PRO A CA 1
ATOM 1528 C C . PRO A 1 203 ? -16.097 -4.975 47.008 1.00 91.81 203 PRO A C 1
ATOM 1530 O O . PRO A 1 203 ? -15.197 -5.736 46.653 1.00 91.81 203 PRO A O 1
ATOM 1533 N N . PHE A 1 204 ? -17.383 -5.335 46.934 1.00 94.38 204 PHE A N 1
ATOM 1534 C CA . PHE A 1 204 ? -17.838 -6.572 46.290 1.00 94.38 204 PHE A CA 1
ATOM 1535 C C . PHE A 1 204 ? -17.591 -6.553 44.772 1.00 94.38 204 PHE A C 1
ATOM 1537 O O . PHE A 1 204 ? -17.009 -7.491 44.229 1.00 94.38 204 PHE A O 1
ATOM 1544 N N . LEU A 1 205 ? -17.966 -5.461 44.097 1.00 92.44 205 LEU A N 1
ATOM 1545 C CA . LEU A 1 205 ? -17.772 -5.301 42.654 1.00 92.44 205 LEU A CA 1
ATOM 1546 C C . LEU A 1 205 ? -16.293 -5.158 42.301 1.00 92.44 205 LEU A C 1
ATOM 1548 O O . LEU A 1 205 ? -15.864 -5.716 41.300 1.00 92.44 205 LEU A O 1
ATOM 1552 N N . GLN A 1 206 ? -15.491 -4.520 43.155 1.00 93.94 206 GLN A N 1
ATOM 1553 C CA . GLN A 1 206 ? -14.036 -4.496 43.005 1.00 93.94 206 GLN A CA 1
ATOM 1554 C C . GLN A 1 206 ? -13.430 -5.907 42.960 1.00 93.94 206 GLN A C 1
ATOM 1556 O O . GLN A 1 206 ? -12.647 -6.218 42.065 1.00 93.94 206 GLN A O 1
ATOM 1561 N N . ARG A 1 207 ? -13.820 -6.792 43.884 1.00 93.06 207 ARG A N 1
ATOM 1562 C CA . ARG A 1 207 ? -13.294 -8.167 43.942 1.00 93.06 207 ARG A CA 1
ATOM 1563 C C . ARG A 1 207 ? -13.839 -9.069 42.831 1.00 93.06 207 ARG A C 1
ATOM 1565 O O . ARG A 1 207 ? -13.125 -9.966 42.399 1.00 93.06 207 ARG A O 1
ATOM 1572 N N . GLY A 1 208 ? -15.073 -8.841 42.374 1.00 93.06 208 GLY A N 1
ATOM 1573 C CA . GLY A 1 208 ? -15.709 -9.639 41.319 1.00 93.06 208 GLY A CA 1
ATOM 1574 C C . GLY A 1 208 ? -15.373 -9.199 39.889 1.00 93.06 208 GLY A C 1
ATOM 1575 O O . GLY A 1 208 ? -15.096 -10.041 39.039 1.00 93.06 208 GLY A O 1
ATOM 1576 N N . LEU A 1 209 ? -15.379 -7.891 39.606 1.00 92.56 209 LEU A N 1
ATOM 1577 C CA . LEU A 1 209 ? -15.248 -7.357 38.245 1.00 92.56 209 LEU A CA 1
ATOM 1578 C C . LEU A 1 209 ? -13.798 -7.123 37.807 1.00 92.56 209 LEU A C 1
ATOM 1580 O O . LEU A 1 209 ? -13.527 -7.256 36.616 1.00 92.56 209 LEU A O 1
ATOM 1584 N N . LEU A 1 210 ? -12.854 -6.823 38.712 1.00 91.19 210 LEU A N 1
ATOM 1585 C CA . LEU A 1 210 ? -11.447 -6.643 38.315 1.00 91.19 210 LEU A CA 1
ATOM 1586 C C . LEU A 1 210 ? -10.836 -7.909 37.670 1.00 91.19 210 LEU A C 1
ATOM 1588 O O . LEU A 1 210 ? -10.210 -7.773 36.616 1.00 91.19 210 LEU A O 1
ATOM 1592 N N . PRO A 1 211 ? -11.047 -9.138 38.197 1.00 90.88 211 PRO A N 1
ATOM 1593 C CA . PRO A 1 211 ? -10.585 -10.357 37.529 1.00 90.88 211 PRO A CA 1
ATOM 1594 C C . PRO A 1 211 ? -11.243 -10.577 36.161 1.00 90.88 211 PRO A C 1
ATOM 1596 O O . PRO A 1 211 ? -10.567 -10.979 35.217 1.00 90.88 211 PRO A O 1
ATOM 1599 N N . LEU A 1 212 ? -12.542 -10.278 36.033 1.00 92.44 212 LEU A N 1
ATOM 1600 C CA . LEU A 1 212 ? -13.279 -10.421 34.773 1.00 92.44 212 LEU A CA 1
ATOM 1601 C C . LEU A 1 212 ? -12.802 -9.418 33.716 1.00 92.44 212 LEU A C 1
ATOM 1603 O O . LEU A 1 212 ? -12.596 -9.802 32.569 1.00 92.44 212 LEU A O 1
ATOM 1607 N N . GLY A 1 213 ? -12.549 -8.162 34.096 1.00 89.81 213 GLY A N 1
ATOM 1608 C CA . GLY A 1 213 ? -11.976 -7.155 33.200 1.00 89.81 213 GLY A CA 1
ATOM 1609 C C . GLY A 1 213 ? -10.602 -7.565 32.664 1.00 89.81 213 GLY A C 1
ATOM 1610 O O . GLY A 1 213 ? -10.340 -7.412 31.473 1.00 89.81 213 GLY A O 1
ATOM 1611 N N . ASN A 1 214 ? -9.762 -8.166 33.515 1.00 91.00 214 ASN A N 1
ATOM 1612 C CA . ASN A 1 214 ? -8.452 -8.686 33.116 1.00 91.00 214 ASN A CA 1
ATOM 1613 C C . ASN A 1 214 ? -8.522 -9.984 32.283 1.00 91.00 214 ASN A C 1
ATOM 1615 O O . ASN A 1 214 ? -7.580 -10.313 31.569 1.00 91.00 214 ASN A O 1
ATOM 1619 N N . LEU A 1 215 ? -9.627 -10.733 32.363 1.00 92.31 215 LEU A N 1
ATOM 1620 C CA . LEU A 1 215 ? -9.887 -11.859 31.466 1.00 92.31 215 LEU A CA 1
ATOM 1621 C C . LEU A 1 215 ? -10.357 -11.366 30.092 1.00 92.31 215 LEU A C 1
ATOM 1623 O O . LEU A 1 215 ? -9.858 -11.836 29.074 1.00 92.31 215 LEU A O 1
ATOM 1627 N N . VAL A 1 216 ? -11.263 -10.383 30.050 1.00 90.00 216 VAL A N 1
ATOM 1628 C CA . VAL A 1 216 ? -11.766 -9.792 28.798 1.00 90.00 216 VAL A CA 1
ATOM 1629 C C . VAL A 1 216 ? -10.650 -9.093 28.015 1.00 90.00 216 VAL A C 1
ATOM 1631 O O . VAL A 1 216 ? -10.605 -9.232 26.796 1.00 90.00 216 VAL A O 1
ATOM 1634 N N . SER A 1 217 ? -9.707 -8.417 28.681 1.00 88.81 217 SER A N 1
ATOM 1635 C CA . SER A 1 217 ? -8.546 -7.801 28.013 1.00 88.81 217 SER A CA 1
ATOM 1636 C C . SER A 1 217 ? -7.577 -8.809 27.376 1.00 88.81 217 SER A C 1
ATOM 1638 O O . SER A 1 217 ? -6.796 -8.427 26.506 1.00 88.81 217 SER A O 1
ATOM 1640 N N . ALA A 1 218 ? -7.633 -10.084 27.776 1.00 91.69 218 ALA A N 1
ATOM 1641 C CA . ALA A 1 218 ? -6.839 -11.169 27.204 1.00 91.69 218 ALA A CA 1
ATOM 1642 C C . ALA A 1 218 ? -7.564 -11.942 26.082 1.00 91.69 218 ALA A C 1
ATOM 1644 O O . ALA A 1 218 ? -6.941 -12.772 25.416 1.00 91.69 218 ALA A O 1
ATOM 1645 N N . LEU A 1 219 ? -8.864 -11.704 25.856 1.00 92.06 219 LEU A N 1
ATOM 1646 C CA . LEU A 1 219 ? -9.617 -12.400 24.811 1.00 92.06 219 LEU A CA 1
ATOM 1647 C C . LEU A 1 219 ? -9.263 -11.858 23.412 1.00 92.06 219 LEU A C 1
ATOM 1649 O O . LEU A 1 219 ? -9.304 -10.647 23.186 1.00 92.06 219 LEU A O 1
ATOM 1653 N N . PRO A 1 220 ? -8.971 -12.730 22.428 1.00 90.88 220 PRO A N 1
ATOM 1654 C CA . PRO A 1 220 ? -8.725 -12.291 21.062 1.00 90.88 220 PRO A CA 1
ATOM 1655 C C . PRO A 1 220 ? -10.026 -11.791 20.424 1.00 90.88 220 PRO A C 1
ATOM 1657 O O . PRO A 1 220 ? -11.020 -12.514 20.382 1.00 90.88 220 PRO A O 1
ATOM 1660 N N . ILE A 1 221 ? -9.997 -10.589 19.836 1.00 88.44 221 ILE A N 1
ATOM 1661 C CA . ILE A 1 221 ? -11.151 -9.970 19.151 1.00 88.44 221 ILE A CA 1
ATOM 1662 C C . ILE A 1 221 ? -11.775 -10.919 18.111 1.00 88.44 221 ILE A C 1
ATOM 1664 O O . ILE A 1 221 ? -12.996 -10.998 18.003 1.00 88.44 221 ILE A O 1
ATOM 1668 N N . VAL A 1 222 ? -10.949 -11.704 17.408 1.00 89.12 222 VAL A N 1
ATOM 1669 C CA . VAL A 1 222 ? -11.382 -12.707 16.415 1.00 89.12 222 VAL A CA 1
ATOM 1670 C C . VAL A 1 222 ? -12.315 -13.771 17.016 1.00 89.12 222 VAL A C 1
ATOM 1672 O O . VAL A 1 222 ? -13.211 -14.245 16.326 1.00 89.12 222 VAL A O 1
ATOM 1675 N N . GLY A 1 223 ? -12.148 -14.126 18.295 1.00 85.81 223 GLY A N 1
ATOM 1676 C CA . GLY A 1 223 ? -13.021 -15.078 18.989 1.00 85.81 223 GLY A CA 1
ATOM 1677 C C . GLY A 1 223 ? -14.340 -14.471 19.478 1.00 85.81 223 GLY A C 1
ATOM 1678 O O . GLY A 1 223 ? -15.322 -15.191 19.623 1.00 85.81 223 GLY A O 1
ATOM 1679 N N . VAL A 1 224 ? -14.379 -13.155 19.715 1.00 87.19 224 VAL A N 1
ATOM 1680 C CA . VAL A 1 224 ? -15.575 -12.451 20.216 1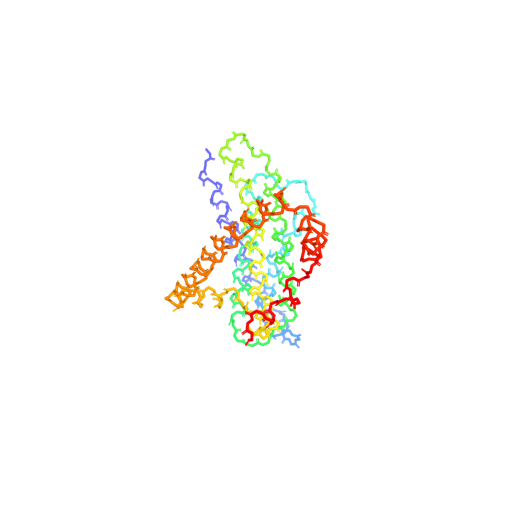.00 87.19 224 VAL A CA 1
ATOM 1681 C C . VAL A 1 224 ? -16.457 -11.948 19.066 1.00 87.19 224 VAL A C 1
ATOM 1683 O O . VAL A 1 224 ? -17.679 -11.942 19.188 1.00 87.19 224 VAL A O 1
ATOM 1686 N N . ALA A 1 225 ? -15.860 -11.568 17.931 1.00 87.56 225 ALA A N 1
ATOM 1687 C CA . ALA A 1 225 ? -16.566 -10.962 16.801 1.00 87.56 225 ALA A CA 1
ATOM 1688 C C . ALA A 1 225 ? -17.787 -11.760 16.281 1.00 87.56 225 ALA A C 1
ATOM 1690 O O . ALA A 1 225 ? -18.820 -11.126 16.077 1.00 87.56 225 ALA A O 1
ATOM 1691 N N . PRO A 1 226 ? -17.757 -13.104 16.122 1.00 85.50 226 PRO A N 1
ATOM 1692 C CA . PRO A 1 226 ? -18.924 -13.849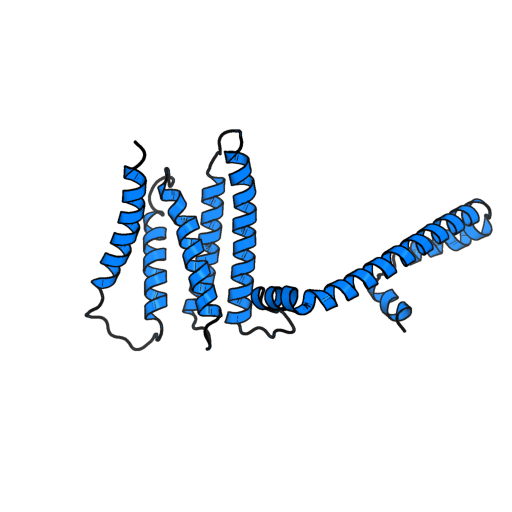 15.633 1.00 85.50 226 PRO A CA 1
ATOM 1693 C C . PRO A 1 226 ? -20.136 -13.774 16.572 1.00 85.50 226 PRO A C 1
ATOM 1695 O O . PRO A 1 226 ? -21.268 -13.720 16.106 1.00 85.50 226 PRO A O 1
ATOM 1698 N N . ILE A 1 227 ? -19.900 -13.723 17.888 1.00 86.12 227 ILE A N 1
ATOM 1699 C CA . ILE A 1 227 ? -20.948 -13.674 18.923 1.00 86.12 227 ILE A CA 1
ATOM 1700 C C . ILE A 1 227 ? -21.638 -12.299 18.949 1.00 86.12 227 ILE A C 1
ATOM 1702 O O . ILE A 1 227 ? -22.777 -12.190 19.382 1.00 86.12 227 ILE A O 1
ATOM 1706 N N . MET A 1 228 ? -20.964 -11.245 18.479 1.00 79.25 228 MET A N 1
ATOM 1707 C CA . MET A 1 228 ? -21.508 -9.880 18.441 1.00 79.25 228 MET A CA 1
ATOM 1708 C C . MET A 1 228 ? -22.267 -9.548 17.143 1.00 79.25 228 MET A C 1
ATOM 1710 O O . MET A 1 228 ? -22.747 -8.426 17.004 1.00 79.25 228 MET A O 1
ATOM 1714 N N . VAL A 1 229 ? -22.328 -10.480 16.183 1.00 76.25 229 VAL A N 1
ATOM 1715 C CA . VAL A 1 229 ? -22.902 -10.266 14.837 1.00 76.25 229 VAL A CA 1
ATOM 1716 C C . VAL A 1 229 ? -24.076 -11.214 14.530 1.00 76.25 229 VAL A C 1
ATOM 1718 O O . VAL A 1 229 ? -24.840 -10.935 13.607 1.00 76.25 229 VAL A O 1
ATOM 1721 N N . MET A 1 230 ? -24.229 -12.307 15.290 1.00 72.56 230 MET A N 1
ATOM 1722 C CA . MET A 1 230 ? -25.350 -13.259 15.201 1.00 72.56 230 MET A CA 1
ATOM 1723 C C . MET A 1 230 ? -26.489 -12.912 16.164 1.00 72.56 230 MET A C 1
ATOM 1725 O O . MET A 1 230 ? -27.650 -13.088 15.737 1.00 72.56 230 MET A O 1
#

Radius of gyration: 28.74 Å; Cα contacts (8 Å, |Δi|>4): 96; chains: 1; bounding box: 61×48×88 Å

Secondary structure (DSSP, 8-state):
--SHHHHHHHHHHHHHHHHHHTT-SS----SSSSTHHHHHHHHHHHHHHHTTTTSS---SGGGGHHHHHHHHHHHHHHHHHHSSSPPPHHHHHHHHHHHHHHHHHHHHHHT--PPTTHHHHHHHHHHHHHHHHHHHHHHHHHHHHTT--TTT---HHHHHHHHHHTHHHHHHHHHHHHHHHHHHHHHHHHHHHHHHHHHHH-HHHHHHHHHHHHHHTTS-HHHHGGGGT-

Nearest PDB structures (foldseek):
  2l7a-assembly1_A  TM=3.091E-01  e=6.695E+00  Mus musculus
  3rqf-assembly1_B-1  TM=2.949E-01  e=8.721E+00  Homo sapiens